Protein AF-A0AAD1S344-F1 (afdb_monomer_lite)

Sequence (364 aa):
MRHLLRTLWSQKTSIAFIQETHLKGKDAPKIRDRRFPQGFYATNSEVKRTGVAIIFAHSVPFLSSASQADPLGRFLFVKGMIAEHRYTFATIYCPNKGQHRFLAKALTQLERFRDGTLVLAGDLNIPLDPRRDSSAGTSTIPPALYKESKTGIKHDSDHAPVQVTLKSPLFNPRELQWRLNESVLTDTNFTTQITQTLTQYFADNDSPAIAPLTVWEAQKCVILGQLIILCTQWKRQHAANIVDLTHTIADLKTRHKRDQTDDTYLLLTDKRRQLRDLLSQKLLHTIWKSNRHFYEFSNKCWRTLARTLQQKQRQHHIHQVKGRDGTMKRALADILQAFRHFSRSYITSTPPHDERRHHNTYTV

Foldseek 3Di:
DVVVVVVCVVVVPFKDKDWLPLAAPVRPDCDPDLQFNDKDKADANPGSGTIIMMTGGPLFPWDWDDKDHDNHRAKIWTWTDTLNFIEIEMEGEADPPPLVVVVVVVVVVCVVVDDGHYDYDYDSVFDQQCVPRHPVGDHDHDPPPDDDWDFADDDPDPGTDIDDDDDDPSPPVDPPPPDFDVLCVVDPVLVVVLVVQLVVLCVVPVDPVDDVVVSVVVSVVSSVVVRVVVVVVVVVVLVVLLVVLVVLLVVLVVVCVVPVDPVSVVVSVVSVVVNVVSVVSVVVSVVVVVCVCVQVPPPPVVVVVVVVVVVVCVVPDDQWDQAPVRDIGRDPVVVVVRVVVVVVVVVPDDDPPDPDPDDDDDDD

Organism: Pelobates cultripes (NCBI:txid61616)

Secondary structure (DSSP, 8-state):
-HHHHHHHHHTT-SEEEE-----BGGG------TTS-EEEEEEBSS-TT-EEEEEE-TTS--EEEEEEE-TTSSEEEEEEEETTEEEEEEEEE--SS-HHHHHHHHHHHHHHH--SEEEEEEE--S-SSHHHH-SS----S-GGG----EE---SSSSSPPEE-----GGG-S--------GGGGG-HHHHHHHHHHHHHHHHHH--TTS-HHHHHHHHHHHHHHHHHHHHHHHHHHHHHHHHHHHHHHHHHHHHHHHH--HHHHHHHHHHHHHHHHHHHHHHHHHHHHHHHHHHHHSS-HHHHHHHHHHHHHHHT----EE-TTSPEE-SHHHHHHHHHHHHHHHHH-PPP------------

pLDDT: mean 77.64, std 16.09, range [34.69, 96.81]

InterPro domains:
  IPR036691 Endonuclease/exonuclease/phosphatase superfamily [G3DSA:3.60.10.10] (1-201)
  IPR036691 Endonuclease/exonuclease/phosphatase superfamily [SSF56219] (2-166)

Structure (mmCIF, N/CA/C/O backbone):
data_AF-A0AAD1S344-F1
#
_entry.id   AF-A0AAD1S344-F1
#
loop_
_atom_site.group_PDB
_atom_site.id
_atom_site.type_symbol
_atom_site.label_atom_id
_atom_site.label_alt_id
_atom_site.label_comp_id
_atom_site.label_asym_id
_atom_site.label_entity_id
_atom_site.label_seq_id
_atom_site.pdbx_PDB_ins_code
_atom_site.Cartn_x
_atom_site.Cartn_y
_atom_site.Cartn_z
_atom_site.occupancy
_atom_site.B_iso_or_equiv
_atom_site.auth_seq_id
_atom_site.auth_comp_id
_atom_site.auth_asym_id
_atom_site.auth_atom_id
_atom_site.pdbx_PDB_model_num
ATOM 1 N N . MET A 1 1 ? 14.091 12.495 -13.186 1.00 70.19 1 MET A N 1
ATOM 2 C CA . MET A 1 1 ? 13.766 11.577 -12.063 1.00 70.19 1 MET A CA 1
ATOM 3 C C . MET A 1 1 ? 12.669 12.101 -11.125 1.00 70.19 1 MET A C 1
ATOM 5 O O . MET A 1 1 ? 11.663 11.426 -10.994 1.00 70.19 1 MET A O 1
ATOM 9 N N . ARG A 1 2 ? 12.781 13.282 -10.484 1.00 73.56 2 ARG A N 1
ATOM 10 C CA . ARG A 1 2 ? 11.734 13.763 -9.540 1.00 73.56 2 ARG A CA 1
ATOM 11 C C . ARG A 1 2 ? 10.337 13.915 -10.164 1.00 73.56 2 ARG A C 1
ATOM 13 O O . ARG A 1 2 ? 9.361 13.573 -9.507 1.00 73.56 2 ARG A O 1
ATOM 20 N N . HIS A 1 3 ? 10.254 14.417 -11.399 1.00 78.44 3 HIS A N 1
ATOM 21 C CA . HIS A 1 3 ? 8.988 14.540 -12.132 1.00 78.44 3 HIS A CA 1
ATOM 22 C C . HIS A 1 3 ? 8.353 13.165 -12.379 1.00 78.44 3 HIS A C 1
ATOM 24 O O . HIS A 1 3 ? 7.254 12.912 -11.903 1.00 78.44 3 HIS A O 1
ATOM 30 N N . LEU A 1 4 ? 9.122 12.236 -12.958 1.00 81.81 4 LEU A N 1
ATOM 31 C CA . LEU A 1 4 ? 8.724 10.840 -13.163 1.00 81.81 4 LEU A CA 1
ATOM 32 C C . LEU A 1 4 ? 8.155 10.190 -11.892 1.00 81.81 4 LEU A C 1
ATOM 34 O O . LEU A 1 4 ? 7.074 9.618 -11.930 1.00 81.81 4 LEU A O 1
ATOM 38 N N . LEU A 1 5 ? 8.827 10.328 -10.743 1.00 82.88 5 LEU A N 1
ATOM 39 C CA . LEU A 1 5 ? 8.332 9.767 -9.477 1.00 82.88 5 LEU A CA 1
ATOM 40 C C . LEU A 1 5 ? 7.004 10.398 -9.017 1.00 82.88 5 LEU A C 1
ATOM 42 O O . LEU A 1 5 ? 6.203 9.728 -8.371 1.00 82.88 5 LEU A O 1
ATOM 46 N N . ARG A 1 6 ? 6.733 11.672 -9.339 1.00 83.44 6 ARG A N 1
ATOM 47 C CA . ARG A 1 6 ? 5.415 12.285 -9.084 1.00 83.44 6 ARG A CA 1
ATOM 48 C C . ARG A 1 6 ? 4.347 11.708 -10.009 1.00 83.44 6 ARG A C 1
ATOM 50 O O . ARG A 1 6 ? 3.260 11.420 -9.520 1.00 83.44 6 ARG A O 1
ATOM 57 N N . THR A 1 7 ? 4.664 11.499 -11.285 1.00 83.12 7 THR A N 1
ATOM 58 C CA . THR A 1 7 ? 3.752 10.884 -12.260 1.00 83.12 7 THR A CA 1
ATOM 59 C C . THR A 1 7 ? 3.409 9.446 -11.872 1.00 83.12 7 THR A C 1
ATOM 61 O O . THR A 1 7 ? 2.243 9.073 -11.830 1.00 83.12 7 THR A O 1
ATOM 64 N N . LEU A 1 8 ? 4.403 8.646 -11.477 1.00 85.31 8 LEU A N 1
ATOM 65 C CA . LEU A 1 8 ? 4.167 7.286 -10.978 1.00 85.31 8 LEU A CA 1
ATOM 66 C C . LEU A 1 8 ? 3.292 7.283 -9.716 1.00 85.31 8 LEU A C 1
ATOM 68 O O . LEU A 1 8 ? 2.446 6.409 -9.537 1.00 85.31 8 LEU A O 1
ATOM 72 N N . TRP A 1 9 ? 3.471 8.278 -8.843 1.00 84.12 9 TRP A N 1
ATOM 73 C CA . TRP A 1 9 ? 2.650 8.430 -7.646 1.00 84.12 9 TRP A CA 1
ATOM 74 C C . TRP A 1 9 ? 1.194 8.788 -7.969 1.00 84.12 9 TRP A C 1
ATOM 76 O O . TRP A 1 9 ? 0.284 8.181 -7.405 1.00 84.12 9 TRP A O 1
ATOM 86 N N . SER A 1 10 ? 0.953 9.738 -8.880 1.00 83.00 10 SER A N 1
ATOM 87 C CA . SER A 1 10 ? -0.410 10.123 -9.278 1.00 83.00 10 SER A CA 1
ATOM 88 C C . SER A 1 10 ? -1.146 8.982 -9.984 1.00 83.00 10 SER A C 1
ATOM 90 O O . SER A 1 10 ? -2.345 8.806 -9.775 1.00 83.00 10 SER A O 1
ATOM 92 N N . GLN A 1 11 ? -0.416 8.153 -10.734 1.00 80.44 11 GLN A N 1
ATOM 93 C CA . GLN A 1 11 ? -0.930 6.948 -11.389 1.00 80.44 11 GLN A CA 1
ATOM 94 C C . GLN A 1 11 ? -1.149 5.761 -10.433 1.00 80.44 11 GLN A C 1
ATOM 96 O O . GLN A 1 11 ? -1.642 4.722 -10.864 1.00 80.44 11 GLN A O 1
ATOM 101 N N . LYS A 1 12 ? -0.828 5.903 -9.136 1.00 84.25 12 LYS A N 1
ATOM 102 C CA . LYS A 1 12 ? -0.910 4.830 -8.126 1.00 84.25 12 LYS A CA 1
ATOM 103 C C . LYS A 1 12 ? -0.105 3.581 -8.516 1.00 84.25 12 LYS A C 1
ATOM 105 O O . LYS A 1 12 ? -0.507 2.456 -8.222 1.00 84.25 12 LYS A O 1
ATOM 110 N N . THR A 1 13 ? 1.038 3.774 -9.169 1.00 84.69 13 THR A N 1
ATOM 111 C CA . THR A 1 13 ? 1.882 2.682 -9.657 1.00 84.69 13 THR A CA 1
ATOM 112 C C . THR A 1 13 ? 2.592 1.974 -8.501 1.00 84.69 13 THR A C 1
ATOM 114 O O . THR A 1 13 ? 3.340 2.600 -7.751 1.00 84.69 13 THR A O 1
ATOM 117 N N . SER A 1 14 ? 2.397 0.656 -8.379 1.00 87.31 14 SER A N 1
ATOM 118 C CA . SER A 1 14 ? 3.059 -0.178 -7.361 1.00 87.31 14 SER A CA 1
ATOM 119 C C . SER A 1 14 ? 4.476 -0.598 -7.759 1.00 87.31 14 SER A C 1
ATOM 121 O O . SER A 1 14 ? 5.390 -0.569 -6.938 1.00 87.31 14 SER A O 1
ATOM 123 N N . ILE A 1 15 ? 4.661 -0.999 -9.018 1.00 90.75 15 ILE A N 1
ATOM 124 C CA . ILE A 1 15 ? 5.943 -1.427 -9.586 1.00 90.75 15 ILE A CA 1
ATOM 125 C C . ILE A 1 15 ? 6.063 -0.771 -10.958 1.00 90.75 15 ILE A C 1
ATOM 127 O O . ILE A 1 15 ? 5.135 -0.859 -11.759 1.00 90.75 15 ILE A O 1
ATOM 131 N N . ALA A 1 16 ? 7.177 -0.093 -11.213 1.00 91.31 16 ALA A N 1
ATOM 132 C CA . ALA A 1 16 ? 7.441 0.594 -12.468 1.00 91.31 16 ALA A CA 1
ATOM 133 C C . ALA A 1 16 ? 8.669 -0.006 -13.156 1.00 91.31 16 ALA A C 1
ATOM 135 O O . ALA A 1 16 ? 9.730 -0.121 -12.542 1.00 91.31 16 ALA A O 1
ATOM 136 N N . PHE A 1 17 ? 8.525 -0.333 -14.437 1.00 92.56 17 PHE A N 1
ATOM 137 C CA . PHE A 1 17 ? 9.617 -0.719 -15.325 1.00 92.56 17 PHE A CA 1
ATOM 138 C C . PHE A 1 17 ? 9.864 0.447 -16.274 1.00 92.56 17 PHE A C 1
ATOM 140 O O . PHE A 1 17 ? 8.930 0.924 -16.911 1.00 92.56 17 PHE A O 1
ATOM 147 N N . ILE A 1 18 ? 11.095 0.942 -16.318 1.00 90.44 18 ILE A N 1
ATOM 148 C CA . ILE A 1 18 ? 11.450 2.154 -17.055 1.00 90.44 18 ILE A CA 1
ATOM 149 C C . ILE A 1 18 ? 12.586 1.811 -18.013 1.00 90.44 18 ILE A C 1
ATOM 151 O O . ILE A 1 18 ? 13.574 1.198 -17.603 1.00 90.44 18 ILE A O 1
ATOM 155 N N . GLN A 1 19 ? 12.448 2.218 -19.269 1.00 89.81 19 GLN A N 1
ATOM 156 C CA . GLN A 1 19 ? 13.480 2.151 -20.301 1.00 89.81 19 GLN A CA 1
ATOM 157 C C . GLN A 1 19 ? 13.966 3.568 -20.629 1.00 89.81 19 GLN A C 1
ATOM 159 O O . GLN A 1 19 ? 13.405 4.545 -20.135 1.00 89.81 19 GLN A O 1
ATOM 164 N N . GLU A 1 20 ? 15.058 3.672 -21.390 1.00 86.00 20 GLU A N 1
ATOM 165 C CA . GLU A 1 20 ? 15.629 4.957 -21.820 1.00 86.00 20 GLU A CA 1
ATOM 166 C C . GLU A 1 20 ? 15.870 5.944 -20.667 1.00 86.00 20 GLU A C 1
ATOM 168 O O . GLU A 1 20 ? 15.640 7.147 -20.740 1.00 86.00 20 GLU A O 1
ATOM 173 N N . THR A 1 21 ? 16.375 5.438 -19.540 1.00 83.25 21 THR A N 1
ATOM 174 C CA . THR A 1 21 ? 16.645 6.304 -18.380 1.00 83.25 21 THR A CA 1
ATOM 175 C C . THR A 1 21 ? 17.747 7.332 -18.654 1.00 83.25 21 THR A C 1
ATOM 177 O O . THR A 1 21 ? 17.821 8.346 -17.956 1.00 83.25 21 THR A O 1
ATOM 180 N N . HIS A 1 22 ? 18.609 7.070 -19.648 1.00 80.94 22 HIS A N 1
ATOM 181 C CA . HIS A 1 22 ? 19.744 7.912 -20.036 1.00 80.94 22 HIS A CA 1
ATOM 182 C C . HIS A 1 22 ? 20.609 8.338 -18.837 1.00 80.94 22 HIS A C 1
ATOM 184 O O . HIS A 1 22 ? 21.097 9.467 -18.766 1.00 80.94 22 HIS A O 1
ATOM 190 N N . LEU A 1 23 ? 20.793 7.448 -17.862 1.00 74.19 23 LEU A N 1
ATOM 191 C CA . LEU A 1 23 ? 21.632 7.690 -16.689 1.00 74.19 23 LEU A CA 1
ATOM 192 C C . LEU A 1 23 ? 23.056 7.197 -16.969 1.00 74.19 23 LEU A C 1
ATOM 194 O O . LEU A 1 23 ? 23.232 6.096 -17.486 1.00 74.19 23 LEU A O 1
ATOM 198 N N . LYS A 1 24 ? 24.078 7.980 -16.600 1.00 66.75 24 LYS A N 1
ATOM 199 C CA . LYS A 1 24 ? 25.467 7.490 -16.568 1.00 66.75 24 LYS A CA 1
ATOM 200 C C . LYS A 1 24 ? 25.703 6.707 -15.275 1.00 66.75 24 LYS A C 1
ATOM 202 O O . LYS A 1 24 ? 25.085 7.008 -14.257 1.00 66.75 24 LYS A O 1
ATOM 207 N N . GLY A 1 25 ? 26.643 5.760 -15.282 1.00 62.91 25 GLY A N 1
ATOM 208 C CA . GLY A 1 25 ? 26.928 4.887 -14.128 1.00 62.91 25 GLY A CA 1
ATOM 209 C C . GLY A 1 25 ? 27.150 5.607 -12.789 1.00 62.91 25 GLY A C 1
ATOM 210 O O . GLY A 1 25 ? 26.665 5.148 -11.758 1.00 62.91 25 GLY A O 1
ATOM 211 N N . LYS A 1 26 ? 27.807 6.775 -12.796 1.00 60.69 26 LYS A N 1
ATOM 212 C CA . LYS A 1 26 ? 28.038 7.602 -11.592 1.00 60.69 26 LYS A CA 1
ATOM 213 C C . LYS A 1 26 ? 26.826 8.454 -11.176 1.00 60.69 26 LYS A C 1
ATOM 215 O O . LYS A 1 26 ? 26.760 8.894 -10.033 1.00 60.69 26 LYS A O 1
ATOM 220 N N . ASP A 1 27 ? 25.868 8.640 -12.082 1.00 61.44 27 ASP A N 1
ATOM 221 C CA . ASP A 1 27 ? 24.692 9.505 -11.927 1.00 61.44 27 ASP A CA 1
ATOM 222 C C . ASP A 1 27 ? 23.422 8.719 -11.562 1.00 61.44 27 ASP A C 1
ATOM 224 O O . ASP A 1 27 ? 22.343 9.310 -11.449 1.00 61.44 27 ASP A O 1
ATOM 228 N N . ALA A 1 28 ? 23.517 7.392 -11.395 1.00 61.22 28 ALA A N 1
ATOM 229 C CA . ALA A 1 28 ? 22.393 6.574 -10.958 1.00 61.22 28 ALA A CA 1
ATOM 230 C C . ALA A 1 28 ? 21.874 7.121 -9.613 1.00 61.22 28 ALA A C 1
ATOM 232 O O . ALA A 1 28 ? 22.600 7.118 -8.611 1.00 61.22 28 ALA A O 1
ATOM 233 N N . PRO A 1 29 ? 20.641 7.653 -9.564 1.00 63.78 29 PRO A N 1
ATOM 234 C CA . PRO A 1 29 ? 20.175 8.353 -8.389 1.00 63.78 29 PRO A CA 1
ATOM 235 C C . PRO A 1 29 ? 19.993 7.340 -7.264 1.00 63.78 29 PRO A C 1
ATOM 237 O O . PRO A 1 29 ? 19.191 6.415 -7.372 1.00 63.78 29 PRO A O 1
ATOM 240 N N . LYS A 1 30 ? 20.687 7.548 -6.140 1.00 63.72 30 LYS A N 1
ATOM 241 C CA . LYS A 1 30 ? 20.291 6.921 -4.875 1.00 63.72 30 LYS A CA 1
ATOM 242 C C . LYS A 1 30 ? 18.879 7.421 -4.588 1.00 63.72 30 LYS A C 1
ATOM 244 O O . LYS A 1 30 ? 18.720 8.602 -4.266 1.00 63.72 30 LYS A O 1
ATOM 249 N N . ILE A 1 31 ? 17.854 6.592 -4.794 1.00 63.03 31 ILE A N 1
ATOM 250 C CA . ILE A 1 31 ? 16.478 7.042 -4.597 1.00 63.03 31 ILE A CA 1
ATOM 251 C C . ILE A 1 31 ? 16.326 7.457 -3.133 1.00 63.03 31 ILE A C 1
ATOM 253 O O . ILE A 1 31 ? 16.469 6.650 -2.223 1.00 63.03 31 ILE A O 1
ATOM 257 N N . ARG A 1 32 ? 16.073 8.748 -2.908 1.00 62.41 32 ARG A N 1
ATOM 258 C CA . ARG A 1 32 ? 15.788 9.322 -1.582 1.00 62.41 32 ARG A CA 1
ATOM 259 C C . ARG A 1 32 ? 14.297 9.603 -1.384 1.00 62.41 32 ARG A C 1
ATOM 261 O O . ARG A 1 32 ? 13.914 10.258 -0.420 1.00 62.41 32 ARG A O 1
ATOM 268 N N . ASP A 1 33 ? 13.454 9.168 -2.318 1.00 75.06 33 ASP A N 1
ATOM 269 C CA . ASP A 1 33 ? 12.017 9.411 -2.269 1.00 75.06 33 ASP A CA 1
ATOM 270 C C . ASP A 1 33 ? 11.330 8.367 -1.383 1.00 75.06 33 ASP A C 1
ATOM 272 O O . ASP A 1 33 ? 11.357 7.174 -1.678 1.00 75.06 33 ASP A O 1
ATOM 276 N N . ARG A 1 34 ? 10.678 8.820 -0.305 1.00 77.25 34 ARG A N 1
ATOM 277 C CA . ARG A 1 34 ? 9.977 7.938 0.644 1.00 77.25 34 ARG A CA 1
ATOM 278 C C . ARG A 1 34 ? 8.860 7.127 -0.020 1.00 77.25 34 ARG A C 1
ATOM 280 O O . ARG A 1 34 ? 8.511 6.070 0.490 1.00 77.25 34 ARG A O 1
ATOM 287 N N . ARG A 1 35 ? 8.302 7.603 -1.140 1.00 82.00 35 ARG A N 1
ATOM 288 C CA . ARG A 1 35 ? 7.217 6.921 -1.864 1.00 82.00 35 ARG A CA 1
ATOM 289 C C . ARG A 1 35 ? 7.711 5.710 -2.646 1.00 82.00 35 ARG A C 1
ATOM 291 O O . ARG A 1 35 ? 6.941 4.767 -2.815 1.00 82.00 35 ARG A O 1
ATOM 298 N N . PHE A 1 36 ? 8.970 5.738 -3.081 1.00 84.75 36 PHE A N 1
ATOM 299 C CA . PHE A 1 36 ? 9.618 4.715 -3.902 1.00 84.75 36 PHE A CA 1
ATOM 300 C C . PHE A 1 36 ? 10.989 4.367 -3.310 1.00 84.75 36 PHE A C 1
ATOM 302 O O . PHE A 1 36 ? 12.017 4.767 -3.848 1.00 84.75 36 PHE A O 1
ATOM 309 N N . PRO A 1 37 ? 11.037 3.674 -2.164 1.00 81.38 37 PRO A N 1
ATOM 310 C CA . PRO A 1 37 ? 12.271 3.499 -1.404 1.00 81.38 37 PRO A CA 1
ATOM 311 C C . PRO A 1 37 ? 13.271 2.542 -2.065 1.00 81.38 37 PRO A C 1
ATOM 313 O O . PRO A 1 37 ? 14.437 2.530 -1.679 1.00 81.38 37 PRO A O 1
ATOM 316 N N . GLN A 1 38 ? 12.831 1.729 -3.029 1.00 86.25 38 GLN A N 1
ATOM 317 C CA . GLN A 1 38 ? 13.659 0.710 -3.667 1.00 86.25 38 GLN A CA 1
ATOM 318 C C . GLN A 1 38 ? 13.648 0.884 -5.182 1.00 86.25 38 GLN A C 1
ATOM 320 O O . GLN A 1 38 ? 12.588 0.898 -5.808 1.00 86.25 38 GLN A O 1
ATOM 325 N N . GLY A 1 39 ? 14.836 0.971 -5.775 1.00 88.88 39 GLY A N 1
ATOM 326 C CA . GLY A 1 39 ? 14.990 0.938 -7.219 1.00 88.88 39 GLY A CA 1
ATOM 327 C C . GLY A 1 39 ? 16.319 0.345 -7.640 1.00 88.88 39 GLY A C 1
ATOM 328 O O . GLY A 1 39 ? 17.347 0.551 -6.998 1.00 88.88 39 GLY A O 1
ATOM 329 N N . PHE A 1 40 ? 16.255 -0.402 -8.730 1.00 90.88 40 PHE A N 1
ATOM 330 C CA . PHE A 1 40 ? 17.358 -1.123 -9.337 1.00 90.88 40 PHE A CA 1
ATOM 331 C C . PHE A 1 40 ? 17.599 -0.542 -10.722 1.00 90.88 40 PHE A C 1
ATOM 333 O O . PHE A 1 40 ? 16.647 -0.167 -11.409 1.00 90.88 40 PHE A O 1
ATOM 340 N N . TYR A 1 41 ? 18.863 -0.468 -11.125 1.00 90.31 41 TYR A N 1
ATOM 341 C CA . TYR A 1 41 ? 19.279 0.218 -12.341 1.00 90.31 41 TYR A CA 1
ATOM 342 C C . TYR A 1 41 ? 20.301 -0.624 -13.095 1.00 90.31 41 TYR A C 1
ATOM 344 O O . TYR A 1 41 ? 21.237 -1.142 -12.491 1.00 90.31 41 TYR A O 1
ATOM 352 N N . ALA A 1 42 ? 20.150 -0.696 -14.413 1.00 90.31 42 ALA A N 1
ATOM 353 C CA . ALA A 1 42 ? 21.229 -1.056 -15.320 1.00 90.31 42 ALA A CA 1
ATOM 354 C C . ALA A 1 42 ? 21.522 0.170 -16.182 1.00 90.31 42 ALA A C 1
ATOM 356 O O . ALA A 1 42 ? 20.638 0.680 -16.871 1.00 90.31 42 ALA A O 1
ATOM 357 N N . THR A 1 43 ? 22.748 0.674 -16.105 1.00 87.38 43 THR A N 1
ATOM 358 C CA . THR A 1 43 ? 23.190 1.878 -16.811 1.00 87.38 43 THR A CA 1
ATOM 359 C C . THR A 1 43 ? 24.396 1.548 -17.668 1.00 87.38 43 THR A C 1
ATOM 361 O O . THR A 1 43 ? 25.189 0.676 -17.323 1.00 87.38 43 THR A O 1
ATOM 364 N N . ASN A 1 44 ? 24.535 2.255 -18.784 1.00 82.75 44 ASN A N 1
ATOM 365 C CA . ASN A 1 44 ? 25.735 2.171 -19.597 1.00 82.75 44 ASN A CA 1
ATOM 366 C C . ASN A 1 44 ? 26.779 3.152 -19.045 1.00 82.75 44 ASN A C 1
ATOM 368 O O . ASN A 1 44 ? 26.523 4.353 -18.905 1.00 82.75 44 ASN A O 1
ATOM 372 N N . SER A 1 45 ? 27.950 2.631 -18.681 1.00 71.56 45 SER A N 1
ATOM 373 C CA . SER A 1 45 ? 29.048 3.422 -18.117 1.00 71.56 45 SER A CA 1
ATOM 374 C C . SER A 1 45 ? 29.707 4.355 -19.134 1.00 71.56 45 SER A C 1
ATOM 376 O O . SER A 1 45 ? 30.256 5.381 -18.739 1.00 71.56 45 SER A O 1
ATOM 378 N N . GLU A 1 46 ? 29.632 4.025 -20.422 1.00 70.94 46 GLU A N 1
ATOM 379 C CA . GLU A 1 46 ? 30.343 4.708 -21.506 1.00 70.94 46 GLU A CA 1
ATOM 380 C C . GLU A 1 46 ? 29.455 5.728 -22.229 1.00 70.94 46 GLU A C 1
ATOM 382 O O . GLU A 1 46 ? 29.894 6.835 -22.541 1.00 70.94 46 GLU A O 1
ATOM 387 N N . VAL A 1 47 ? 28.181 5.393 -22.467 1.00 73.69 47 VAL A N 1
ATOM 388 C CA . VAL A 1 47 ? 27.291 6.186 -23.331 1.00 73.69 47 VAL A CA 1
ATOM 389 C C . VAL A 1 47 ? 25.956 6.491 -22.654 1.00 73.69 47 VAL A C 1
ATOM 391 O O . VAL A 1 47 ? 25.237 5.601 -22.213 1.00 73.69 47 VAL A O 1
ATOM 394 N N . LYS A 1 48 ? 25.538 7.763 -22.678 1.00 75.44 48 LYS A N 1
ATOM 395 C CA . LYS A 1 48 ? 24.250 8.238 -22.131 1.00 75.44 48 LYS A CA 1
ATOM 396 C C . LYS A 1 48 ? 23.057 7.976 -23.075 1.00 75.44 48 LYS A C 1
ATOM 398 O O . LYS A 1 48 ? 22.238 8.858 -23.314 1.00 75.44 48 LYS A O 1
ATOM 403 N N . ARG A 1 49 ? 22.973 6.789 -23.679 1.00 75.44 49 ARG A N 1
ATOM 404 C CA . ARG A 1 49 ? 21.929 6.445 -24.675 1.00 75.44 49 ARG A CA 1
ATOM 405 C C . ARG A 1 49 ? 21.016 5.303 -24.256 1.00 75.44 49 ARG A C 1
ATOM 407 O O . ARG A 1 49 ? 19.972 5.123 -24.858 1.00 75.44 49 ARG A O 1
ATOM 414 N N . THR A 1 50 ? 21.405 4.537 -23.250 1.00 81.62 50 THR A N 1
ATOM 415 C CA . THR A 1 50 ? 20.673 3.351 -22.810 1.00 81.62 50 THR A CA 1
ATOM 416 C C . THR A 1 50 ? 20.571 3.347 -21.295 1.00 81.62 50 THR A C 1
ATOM 418 O O . THR A 1 50 ? 21.285 4.075 -20.599 1.00 81.62 50 THR A O 1
ATOM 421 N N . GLY A 1 51 ? 19.663 2.533 -20.776 1.00 89.19 51 GLY A N 1
ATOM 422 C CA . GLY A 1 51 ? 19.539 2.308 -19.349 1.00 89.19 51 GLY A CA 1
ATOM 423 C C . GLY A 1 51 ? 18.120 1.941 -18.974 1.00 89.19 51 GLY A C 1
ATOM 424 O O . GLY A 1 51 ? 17.171 2.597 -19.403 1.00 89.19 51 GLY A O 1
ATOM 425 N N . VAL A 1 52 ? 17.991 0.945 -18.113 1.00 91.75 52 VAL A N 1
ATOM 426 C CA . VAL A 1 52 ? 16.707 0.440 -17.636 1.00 91.75 52 VAL A CA 1
ATOM 427 C C . VAL A 1 52 ? 16.650 0.480 -16.115 1.00 91.75 52 VAL A C 1
ATOM 429 O O . VAL A 1 52 ? 17.675 0.381 -15.435 1.00 91.75 52 VAL A O 1
ATOM 432 N N . ALA A 1 53 ? 15.448 0.629 -15.568 1.00 91.94 53 ALA A N 1
ATOM 433 C CA . ALA A 1 53 ? 15.222 0.632 -14.133 1.00 91.94 53 ALA A CA 1
ATOM 434 C C . ALA A 1 53 ? 13.963 -0.141 -13.746 1.00 91.94 53 ALA A C 1
ATOM 436 O O . ALA A 1 53 ? 12.980 -0.166 -14.486 1.00 91.94 53 ALA A O 1
ATOM 437 N N . ILE A 1 54 ? 13.992 -0.726 -12.551 1.00 93.81 54 ILE A N 1
ATOM 438 C CA . ILE A 1 54 ? 12.820 -1.294 -11.882 1.00 93.81 54 ILE A CA 1
ATOM 439 C C . ILE A 1 54 ? 12.672 -0.576 -10.546 1.00 93.81 54 ILE A C 1
ATOM 441 O O . ILE A 1 54 ? 13.598 -0.592 -9.736 1.00 93.81 54 ILE A O 1
ATOM 445 N N . ILE A 1 55 ? 11.529 0.069 -10.322 1.00 91.81 55 ILE A N 1
ATOM 446 C CA . ILE A 1 55 ? 11.253 0.867 -9.123 1.00 91.81 55 ILE A CA 1
ATOM 447 C C . ILE A 1 55 ? 10.030 0.299 -8.403 1.00 91.81 55 ILE A C 1
ATOM 449 O O . ILE A 1 55 ? 8.990 0.070 -9.018 1.00 91.81 55 ILE A O 1
ATOM 453 N N . PHE A 1 56 ? 10.143 0.122 -7.089 1.00 89.75 56 PHE A N 1
ATOM 454 C CA . PHE A 1 56 ? 9.081 -0.385 -6.225 1.00 89.75 56 PHE A CA 1
ATOM 455 C C . PHE A 1 56 ? 8.550 0.727 -5.320 1.00 89.75 56 PHE A C 1
ATOM 457 O O . PHE A 1 56 ? 9.316 1.456 -4.678 1.00 89.75 56 PHE A O 1
ATOM 464 N N . ALA A 1 57 ? 7.227 0.855 -5.251 1.00 88.44 57 ALA A N 1
ATOM 465 C CA . ALA A 1 57 ? 6.563 1.734 -4.300 1.00 88.44 57 ALA A CA 1
ATOM 466 C C . ALA A 1 57 ? 6.715 1.207 -2.866 1.00 88.44 57 ALA A C 1
ATOM 468 O O . ALA A 1 57 ? 6.827 0.006 -2.637 1.00 88.44 57 ALA A O 1
ATOM 469 N N . HIS A 1 58 ? 6.647 2.101 -1.878 1.00 83.31 58 HIS A N 1
ATOM 470 C CA . HIS A 1 58 ? 6.688 1.745 -0.451 1.00 83.31 58 HIS A CA 1
ATOM 471 C C . HIS A 1 58 ? 5.566 0.778 -0.031 1.00 83.31 58 HIS A C 1
ATOM 473 O O . HIS A 1 58 ? 5.702 0.075 0.966 1.00 83.31 58 HIS A O 1
ATOM 479 N N . SER A 1 59 ? 4.467 0.739 -0.790 1.00 80.88 59 SER A N 1
ATOM 480 C CA . SER A 1 59 ? 3.352 -0.189 -0.598 1.00 80.88 59 SER A CA 1
ATOM 481 C C . SER A 1 59 ? 3.694 -1.634 -0.967 1.00 80.88 59 SER A C 1
ATOM 483 O O . SER A 1 59 ? 2.948 -2.537 -0.598 1.00 80.88 59 SER A O 1
ATOM 485 N N . VAL A 1 60 ? 4.800 -1.866 -1.681 1.00 82.69 60 VAL A N 1
ATOM 486 C CA . VAL A 1 60 ? 5.276 -3.193 -2.073 1.00 82.69 60 VAL A CA 1
ATOM 487 C C . VAL A 1 60 ? 6.449 -3.585 -1.167 1.00 82.69 60 VAL A C 1
ATOM 489 O O . VAL A 1 60 ? 7.557 -3.074 -1.349 1.00 82.69 60 VAL A O 1
ATOM 492 N N . PRO A 1 61 ? 6.255 -4.499 -0.196 1.00 82.12 61 PRO A N 1
ATOM 493 C CA . PRO A 1 61 ? 7.312 -4.944 0.710 1.00 82.12 61 PRO A CA 1
ATOM 494 C C . PRO A 1 61 ? 8.229 -5.966 0.019 1.00 82.12 61 PRO A C 1
ATOM 496 O O . PRO A 1 61 ? 8.305 -7.126 0.416 1.00 82.12 61 PRO A O 1
ATOM 499 N N . PHE A 1 62 ? 8.898 -5.542 -1.053 1.00 86.12 62 PHE A N 1
ATOM 500 C CA . PHE A 1 62 ? 9.822 -6.383 -1.805 1.00 86.12 62 PHE A CA 1
ATOM 501 C C . PHE A 1 62 ? 11.127 -6.585 -1.032 1.00 86.12 62 PHE A C 1
ATOM 503 O O . PHE A 1 62 ? 11.746 -5.621 -0.580 1.00 86.12 62 PHE A O 1
ATOM 510 N N . LEU A 1 63 ? 11.539 -7.844 -0.892 1.00 87.12 63 LEU A N 1
ATOM 511 C CA . LEU A 1 63 ? 12.820 -8.251 -0.326 1.00 87.12 63 LEU A CA 1
ATOM 512 C C . LEU A 1 63 ? 13.697 -8.794 -1.452 1.00 87.12 63 LEU A C 1
ATOM 514 O O . LEU A 1 63 ? 13.562 -9.954 -1.841 1.00 87.12 63 LEU A O 1
ATOM 518 N N . SER A 1 64 ? 14.580 -7.956 -1.995 1.00 90.38 64 SER A N 1
ATOM 519 C CA . SER A 1 64 ? 15.496 -8.364 -3.062 1.00 90.38 64 SER A CA 1
ATOM 520 C C . SER A 1 64 ? 16.501 -9.401 -2.571 1.00 90.38 64 SER A C 1
ATOM 522 O O . SER A 1 64 ? 17.155 -9.183 -1.551 1.00 90.38 64 SER A O 1
ATOM 524 N N . SER A 1 65 ? 16.669 -10.486 -3.323 1.00 90.50 65 SER A N 1
ATOM 525 C CA . SER A 1 65 ? 17.683 -11.510 -3.061 1.00 90.50 65 SER A CA 1
ATOM 526 C C . SER A 1 65 ? 18.868 -11.407 -4.017 1.00 90.50 65 SER A C 1
ATOM 528 O O . SER A 1 65 ? 20.009 -11.538 -3.584 1.00 90.50 65 SER A O 1
ATOM 530 N N . ALA A 1 66 ? 18.622 -11.141 -5.301 1.00 94.62 66 ALA A N 1
ATOM 531 C CA . ALA A 1 66 ? 19.676 -10.978 -6.296 1.00 94.62 66 ALA A CA 1
ATOM 532 C C . ALA A 1 66 ? 19.231 -10.066 -7.444 1.00 94.62 66 ALA A C 1
ATOM 534 O O . ALA A 1 66 ? 18.041 -9.956 -7.747 1.00 94.62 66 ALA A O 1
ATOM 535 N N . SER A 1 67 ? 20.202 -9.462 -8.126 1.00 95.50 67 SER A N 1
ATOM 536 C CA . SER A 1 67 ? 19.982 -8.697 -9.353 1.00 95.50 67 SER A CA 1
ATOM 537 C C . SER A 1 67 ? 21.058 -9.001 -10.389 1.00 95.50 67 SER A C 1
ATOM 539 O O . SER A 1 67 ? 22.223 -9.163 -10.034 1.00 95.50 67 SER A O 1
ATOM 541 N N . GLN A 1 68 ? 20.675 -9.009 -11.662 1.00 95.44 68 GLN A N 1
ATOM 542 C CA . GLN A 1 68 ? 21.571 -9.127 -12.805 1.00 95.44 68 GLN A CA 1
ATOM 543 C C . GLN A 1 68 ? 21.308 -7.964 -13.760 1.00 95.44 68 GLN A C 1
ATOM 545 O O . GLN A 1 68 ? 20.201 -7.808 -14.271 1.00 95.44 68 GLN A O 1
ATOM 550 N N . ALA A 1 69 ? 22.325 -7.138 -13.979 1.00 93.06 69 ALA A N 1
ATOM 551 C CA . ALA A 1 69 ? 22.256 -5.963 -14.836 1.00 93.06 69 ALA A CA 1
ATOM 552 C C . ALA A 1 69 ? 23.127 -6.165 -16.077 1.00 93.06 69 ALA A C 1
ATOM 554 O O . ALA A 1 69 ? 24.237 -6.687 -15.985 1.00 93.06 69 ALA A O 1
ATOM 555 N N . ASP A 1 70 ? 22.629 -5.719 -17.224 1.00 92.00 70 ASP A N 1
ATOM 556 C CA . ASP A 1 70 ? 23.418 -5.634 -18.445 1.00 92.00 70 ASP A CA 1
ATOM 557 C C . ASP A 1 70 ? 24.405 -4.455 -18.380 1.00 92.00 70 ASP A C 1
ATOM 559 O O . ASP A 1 70 ? 23.966 -3.329 -18.116 1.00 92.00 70 ASP A O 1
ATOM 563 N N . PRO A 1 71 ? 25.701 -4.651 -18.685 1.00 87.69 71 PRO A N 1
ATOM 564 C CA . PRO A 1 71 ? 26.679 -3.561 -18.737 1.00 87.69 71 PRO A CA 1
ATOM 565 C C . PRO A 1 71 ? 26.326 -2.457 -19.742 1.00 87.69 71 PRO A C 1
ATOM 567 O O . PRO A 1 71 ? 26.692 -1.300 -19.552 1.00 87.69 71 PRO A O 1
ATOM 570 N N . LEU A 1 72 ? 25.587 -2.790 -20.806 1.00 88.19 72 LEU A N 1
ATOM 571 C CA . LEU A 1 72 ? 25.129 -1.817 -21.798 1.00 88.19 72 LEU A CA 1
ATOM 572 C C . LEU A 1 72 ? 23.777 -1.187 -21.427 1.00 88.19 72 LEU A C 1
ATOM 574 O O . LEU A 1 72 ? 23.228 -0.417 -22.220 1.00 88.19 72 LEU A O 1
ATOM 578 N N . GLY A 1 73 ? 23.224 -1.478 -20.245 1.00 89.56 73 GLY A N 1
ATOM 579 C CA . GLY A 1 73 ? 21.959 -0.921 -19.769 1.00 89.56 73 GLY A CA 1
ATOM 580 C C . GLY A 1 73 ? 20.733 -1.361 -20.574 1.00 89.56 73 GLY A C 1
ATOM 581 O O . GLY A 1 73 ? 19.761 -0.609 -20.643 1.00 89.56 73 GLY A O 1
ATOM 582 N N . ARG A 1 74 ? 20.774 -2.528 -21.233 1.00 90.62 74 ARG A N 1
ATOM 583 C CA . ARG A 1 74 ? 19.674 -3.042 -22.068 1.00 90.62 74 ARG A CA 1
ATOM 584 C C . ARG A 1 74 ? 18.725 -3.979 -21.340 1.00 90.62 74 ARG A C 1
ATOM 586 O O . ARG A 1 74 ? 17.579 -4.099 -21.750 1.00 90.62 74 ARG A O 1
ATOM 593 N N . PHE A 1 75 ? 19.162 -4.654 -20.288 1.00 94.38 75 PHE A N 1
ATOM 594 C CA . PHE A 1 75 ? 18.267 -5.449 -19.458 1.00 94.38 75 PHE A CA 1
ATOM 595 C C . PHE A 1 75 ? 18.650 -5.362 -17.987 1.00 94.38 75 PHE A C 1
ATOM 597 O O . PHE A 1 75 ? 19.791 -5.072 -17.624 1.00 94.38 75 PHE A O 1
ATOM 604 N N . LEU A 1 76 ? 17.664 -5.620 -17.138 1.00 95.31 76 LEU A N 1
ATOM 605 C CA . LEU A 1 76 ? 17.828 -5.721 -15.699 1.00 95.31 76 LEU A CA 1
ATOM 606 C C . LEU A 1 76 ? 16.855 -6.764 -15.169 1.00 95.31 76 LEU A C 1
ATOM 608 O O . LEU A 1 76 ? 15.649 -6.672 -15.397 1.00 95.31 76 LEU A O 1
ATOM 612 N N . PHE A 1 77 ? 17.392 -7.729 -14.435 1.00 96.81 77 PHE A N 1
ATOM 613 C CA . PHE A 1 77 ? 16.639 -8.766 -13.749 1.00 96.81 77 PHE A CA 1
ATOM 614 C C . PHE A 1 77 ? 16.822 -8.598 -12.249 1.00 96.81 77 PHE A C 1
ATOM 616 O O . PHE A 1 77 ? 17.933 -8.382 -11.767 1.00 96.81 77 PHE A O 1
ATOM 623 N N . VAL A 1 78 ? 15.735 -8.698 -11.499 1.00 96.00 78 VAL A N 1
ATOM 624 C CA . VAL A 1 78 ? 15.739 -8.596 -10.042 1.00 96.00 78 VAL A CA 1
ATOM 625 C C . VAL A 1 78 ? 14.840 -9.692 -9.507 1.00 96.00 78 VAL A C 1
ATOM 627 O O . VAL A 1 78 ? 13.665 -9.750 -9.861 1.00 96.00 78 VAL A O 1
ATOM 630 N N . LYS A 1 79 ? 15.373 -10.564 -8.653 1.00 94.56 79 LYS A N 1
ATOM 631 C CA . LYS A 1 79 ? 14.579 -11.580 -7.961 1.00 94.56 79 LYS A CA 1
ATOM 632 C C . LYS A 1 79 ? 14.557 -11.338 -6.465 1.00 94.56 79 LYS A C 1
ATOM 634 O O . LYS A 1 79 ? 15.451 -10.701 -5.904 1.00 94.56 79 LYS A O 1
ATOM 639 N N . GLY A 1 80 ? 13.497 -11.806 -5.830 1.00 90.38 80 GLY A N 1
ATOM 640 C CA . GLY A 1 80 ? 13.252 -11.573 -4.418 1.00 90.38 80 GLY A CA 1
ATOM 641 C C . GLY A 1 80 ? 11.914 -12.131 -3.976 1.00 90.38 80 GLY A C 1
ATOM 642 O O . GLY A 1 80 ? 11.302 -12.938 -4.675 1.00 90.38 80 GLY A O 1
ATOM 643 N N . MET A 1 81 ? 11.463 -11.694 -2.806 1.00 84.50 81 MET A N 1
ATOM 644 C CA . MET A 1 81 ? 10.220 -12.164 -2.205 1.00 84.50 81 MET A CA 1
ATOM 645 C C . MET A 1 81 ? 9.256 -11.020 -1.922 1.00 84.50 81 MET A C 1
ATOM 647 O O . MET A 1 81 ? 9.670 -9.919 -1.557 1.00 84.50 81 MET A O 1
ATOM 651 N N . ILE A 1 82 ? 7.963 -11.308 -2.054 1.00 81.94 82 ILE A N 1
ATOM 652 C CA . ILE A 1 82 ? 6.864 -10.453 -1.600 1.00 81.94 82 ILE A CA 1
ATOM 653 C C . ILE A 1 82 ? 5.873 -11.355 -0.878 1.00 81.94 82 ILE A C 1
ATOM 655 O O . ILE A 1 82 ? 5.386 -12.303 -1.488 1.00 81.94 82 ILE A O 1
ATOM 659 N N . ALA A 1 83 ? 5.600 -11.074 0.402 1.00 71.81 83 ALA A N 1
ATOM 660 C CA . ALA A 1 83 ? 4.706 -11.885 1.238 1.00 71.81 83 ALA A CA 1
ATOM 661 C C . ALA A 1 83 ? 4.972 -13.400 1.069 1.00 71.81 83 ALA A C 1
ATOM 663 O O . ALA A 1 83 ? 4.089 -14.157 0.677 1.00 71.81 83 ALA A O 1
ATOM 664 N N . GLU A 1 84 ? 6.237 -13.800 1.259 1.00 75.00 84 GLU A N 1
ATOM 665 C CA . GLU A 1 84 ? 6.749 -15.186 1.169 1.00 75.00 84 GLU A CA 1
ATOM 666 C C . GLU A 1 84 ? 6.748 -15.840 -0.222 1.00 75.00 84 GLU A C 1
ATOM 668 O O . GLU A 1 84 ? 7.299 -16.924 -0.401 1.00 75.00 84 GLU A O 1
ATOM 673 N N . HIS A 1 85 ? 6.235 -15.161 -1.244 1.00 77.44 85 HIS A N 1
ATOM 674 C CA . HIS A 1 85 ? 6.242 -15.673 -2.608 1.00 77.44 85 HIS A CA 1
ATOM 675 C C . HIS A 1 85 ? 7.441 -15.144 -3.377 1.00 77.44 85 HIS A C 1
ATOM 677 O O . HIS A 1 85 ? 7.759 -13.953 -3.321 1.00 77.44 85 HIS A O 1
ATOM 683 N N . ARG A 1 86 ? 8.106 -16.038 -4.113 1.00 83.25 86 ARG A N 1
ATOM 684 C CA . ARG A 1 86 ? 9.259 -15.698 -4.949 1.00 83.25 86 ARG A CA 1
ATOM 685 C C . ARG A 1 86 ? 8.799 -15.061 -6.256 1.00 83.25 86 ARG A C 1
ATOM 687 O O . ARG A 1 86 ? 7.929 -15.598 -6.946 1.00 83.25 86 ARG A O 1
ATOM 694 N N . TYR A 1 87 ? 9.413 -13.937 -6.595 1.00 88.75 87 TYR A N 1
ATOM 695 C CA . TYR A 1 87 ? 9.186 -13.211 -7.836 1.00 88.75 87 TYR A CA 1
ATOM 696 C C . TYR A 1 87 ? 10.508 -12.903 -8.523 1.00 88.75 87 TYR A C 1
ATOM 698 O O . TYR A 1 87 ? 11.502 -12.573 -7.872 1.00 88.75 87 TYR A O 1
ATOM 706 N N . THR A 1 88 ? 10.471 -12.923 -9.849 1.00 92.19 88 THR A N 1
ATOM 707 C CA . THR A 1 88 ? 11.498 -12.365 -10.721 1.00 92.19 88 THR A CA 1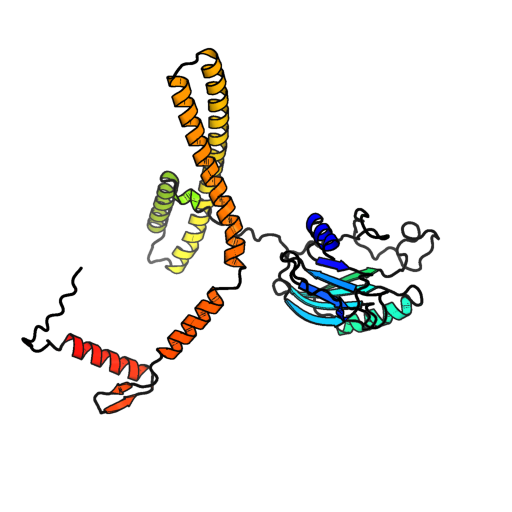
ATOM 708 C C . THR A 1 88 ? 10.872 -11.256 -11.553 1.00 92.19 88 THR A C 1
ATOM 710 O O . THR A 1 88 ? 9.927 -11.491 -12.298 1.00 92.19 88 THR A O 1
ATOM 713 N N . PHE A 1 89 ? 11.407 -10.048 -11.439 1.00 94.50 89 PHE A N 1
ATOM 714 C CA . PHE A 1 89 ? 11.038 -8.889 -12.238 1.00 94.50 89 PHE A CA 1
ATOM 715 C C . PHE A 1 89 ? 12.131 -8.640 -13.272 1.00 94.50 89 PHE A C 1
ATOM 717 O O . PHE A 1 89 ? 13.304 -8.513 -12.921 1.00 94.50 89 PHE A O 1
ATOM 724 N N . ALA A 1 90 ? 11.754 -8.573 -14.542 1.00 93.62 90 ALA A N 1
ATOM 725 C CA . ALA A 1 90 ? 12.675 -8.374 -15.648 1.00 93.62 90 ALA A CA 1
ATOM 726 C C . ALA A 1 90 ? 12.230 -7.191 -16.509 1.00 93.62 90 ALA A C 1
ATOM 728 O O . ALA A 1 90 ? 11.062 -7.099 -16.881 1.00 93.62 90 ALA A O 1
ATOM 729 N N . THR A 1 91 ? 13.171 -6.301 -16.828 1.00 94.56 91 THR A N 1
ATOM 730 C CA . THR A 1 91 ? 13.009 -5.274 -17.862 1.00 94.56 91 THR A CA 1
ATOM 731 C C . THR A 1 91 ? 13.986 -5.510 -19.002 1.00 94.56 91 THR A C 1
ATOM 733 O O . THR A 1 91 ? 15.166 -5.762 -18.748 1.00 94.56 91 THR A O 1
ATOM 736 N N . ILE A 1 92 ? 13.504 -5.444 -20.245 1.00 93.06 92 ILE A N 1
ATOM 737 C CA . ILE A 1 92 ? 14.317 -5.571 -21.462 1.00 93.06 92 ILE A CA 1
ATOM 738 C C . ILE A 1 92 ? 14.060 -4.363 -22.373 1.00 93.06 92 ILE A C 1
ATOM 740 O O . ILE A 1 92 ? 12.922 -3.961 -22.579 1.00 93.06 92 ILE A O 1
ATOM 744 N N . TYR A 1 93 ? 15.132 -3.795 -22.915 1.00 91.31 93 TYR A N 1
ATOM 745 C CA . TYR A 1 93 ? 15.139 -2.726 -23.907 1.00 91.31 93 TYR A CA 1
ATOM 74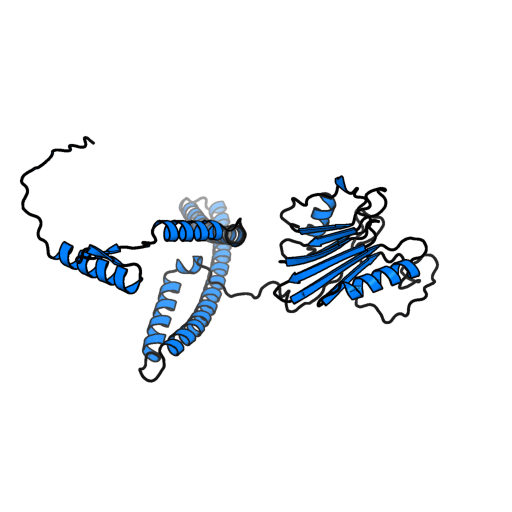6 C C . TYR A 1 93 ? 15.951 -3.178 -25.125 1.00 91.31 93 TYR A C 1
ATOM 748 O O . TYR A 1 93 ? 17.190 -3.179 -25.112 1.00 91.31 93 TYR A O 1
ATOM 756 N N . CYS A 1 94 ? 15.263 -3.626 -26.172 1.00 88.81 94 CYS A N 1
ATOM 757 C CA . CYS A 1 94 ? 15.915 -4.188 -27.348 1.00 88.81 94 CYS A CA 1
ATOM 758 C C . CYS A 1 94 ? 16.567 -3.104 -28.229 1.00 88.81 94 CYS A C 1
ATOM 760 O O . CYS A 1 94 ? 16.082 -1.981 -28.333 1.00 88.81 94 CYS A O 1
ATOM 762 N N . PRO A 1 95 ? 17.697 -3.412 -28.885 1.00 87.00 95 PRO A N 1
ATOM 763 C CA . PRO A 1 95 ? 18.318 -2.508 -29.849 1.00 87.00 95 PRO A CA 1
ATOM 764 C C . PRO A 1 95 ? 17.535 -2.425 -31.159 1.00 87.00 95 PRO A C 1
ATOM 766 O O . PRO A 1 95 ? 16.985 -3.418 -31.612 1.00 87.00 95 PRO A O 1
ATOM 769 N N . ASN A 1 96 ? 17.610 -1.274 -31.834 1.00 83.88 96 ASN A N 1
ATOM 770 C CA . ASN A 1 96 ? 16.968 -1.038 -33.138 1.00 83.88 96 ASN A CA 1
ATOM 771 C C . ASN A 1 96 ? 17.440 -1.995 -34.249 1.00 83.88 96 ASN A C 1
ATOM 773 O O . ASN A 1 96 ? 16.771 -2.134 -35.268 1.00 83.88 96 ASN A O 1
ATOM 777 N N . LYS A 1 97 ? 18.617 -2.616 -34.088 1.00 80.94 97 LYS A N 1
ATOM 778 C CA . LYS A 1 97 ? 19.170 -3.612 -35.013 1.00 80.94 97 LYS A CA 1
ATOM 779 C C . LYS A 1 97 ? 19.467 -4.904 -34.261 1.00 80.94 97 LYS A C 1
ATOM 781 O O . LYS A 1 97 ? 20.109 -4.875 -33.212 1.00 80.94 97 LYS A O 1
ATOM 786 N N . GLY A 1 98 ? 19.067 -6.036 -34.836 1.00 82.75 98 GLY A N 1
ATOM 787 C CA . GLY A 1 98 ? 19.359 -7.360 -34.283 1.00 82.75 98 GLY A CA 1
ATOM 788 C C . GLY A 1 98 ? 18.502 -7.738 -33.070 1.00 82.75 98 GLY A C 1
ATOM 789 O O . GLY A 1 98 ? 18.971 -8.513 -32.232 1.00 82.75 98 GLY A O 1
ATOM 790 N N . GLN A 1 99 ? 17.268 -7.218 -32.985 1.00 82.69 99 GLN A N 1
ATOM 791 C CA . GLN A 1 99 ? 16.311 -7.445 -31.892 1.00 82.69 99 GLN A CA 1
ATOM 792 C C . GLN A 1 99 ? 16.211 -8.929 -31.525 1.00 82.69 99 GLN A C 1
ATOM 794 O O . GLN A 1 99 ? 16.431 -9.289 -30.374 1.00 82.69 99 GLN A O 1
ATOM 799 N N . HIS A 1 100 ? 15.953 -9.801 -32.506 1.00 80.75 100 HIS A N 1
ATOM 800 C CA . HIS A 1 100 ? 15.723 -11.231 -32.275 1.00 80.75 100 HIS A CA 1
ATOM 801 C C . HIS A 1 100 ? 16.917 -11.928 -31.613 1.00 80.75 100 HIS A C 1
ATOM 803 O O . HIS A 1 100 ? 16.754 -12.655 -30.635 1.00 80.75 100 HIS A O 1
ATOM 809 N N . ARG A 1 101 ? 18.138 -11.670 -32.105 1.00 86.19 101 ARG A N 1
ATOM 810 C CA . ARG A 1 101 ? 19.363 -12.274 -31.557 1.00 86.19 101 ARG A CA 1
ATOM 811 C C . ARG A 1 101 ? 19.650 -11.765 -30.148 1.00 86.19 101 ARG A C 1
ATOM 813 O O . ARG A 1 101 ? 20.088 -12.538 -29.298 1.00 86.19 101 ARG A O 1
ATOM 820 N N . PHE A 1 102 ? 19.436 -10.473 -29.905 1.00 88.94 102 PHE A N 1
ATOM 821 C CA . PHE A 1 102 ? 19.597 -9.890 -28.576 1.00 88.94 102 PHE A CA 1
ATOM 822 C C . PHE A 1 102 ? 18.561 -10.454 -27.597 1.00 88.94 102 PHE A C 1
ATOM 824 O O . PHE A 1 102 ? 18.931 -10.916 -26.520 1.00 88.94 102 PHE A O 1
ATOM 831 N N . LEU A 1 103 ? 17.290 -10.487 -27.998 1.00 87.44 103 LEU A N 1
ATOM 832 C CA . LEU A 1 103 ? 16.192 -10.996 -27.187 1.00 87.44 103 LEU A CA 1
ATOM 833 C C . LEU A 1 103 ? 16.405 -12.470 -26.829 1.00 87.44 103 LEU A C 1
ATOM 835 O O . LEU A 1 103 ? 16.333 -12.811 -25.657 1.00 87.44 103 LEU A O 1
ATOM 839 N N . ALA A 1 104 ? 16.775 -13.326 -27.787 1.00 86.25 104 ALA A N 1
ATOM 840 C CA . ALA A 1 104 ? 17.070 -14.738 -27.525 1.00 86.25 104 ALA A CA 1
ATOM 841 C C . ALA A 1 104 ? 18.195 -14.926 -26.491 1.00 86.25 104 ALA A C 1
ATOM 843 O O . ALA A 1 104 ? 18.091 -15.765 -25.593 1.00 86.25 104 ALA A O 1
ATOM 844 N N . LYS A 1 105 ? 19.251 -14.102 -26.560 1.00 91.19 105 LYS A N 1
ATOM 845 C CA . LYS A 1 105 ? 20.336 -14.107 -25.566 1.00 91.19 105 LYS A CA 1
ATOM 846 C C . LYS A 1 105 ? 19.856 -13.631 -24.194 1.00 91.19 105 LYS A C 1
ATOM 848 O O . LYS A 1 105 ? 20.212 -14.244 -23.190 1.00 91.19 105 LYS A O 1
ATOM 853 N N . ALA A 1 106 ? 19.070 -12.557 -24.146 1.00 91.06 106 ALA A N 1
ATOM 854 C CA . ALA A 1 106 ? 18.530 -12.015 -22.902 1.00 91.06 106 ALA A CA 1
ATOM 855 C C . ALA A 1 106 ? 17.561 -13.002 -22.232 1.00 91.06 106 ALA A C 1
ATOM 857 O O . ALA A 1 106 ? 17.649 -13.210 -21.025 1.00 91.06 106 ALA A O 1
ATOM 858 N N . LEU A 1 107 ? 16.702 -13.669 -23.009 1.00 89.88 107 LEU A N 1
ATOM 859 C CA . LEU A 1 107 ? 15.774 -14.690 -22.519 1.00 89.88 107 LEU A CA 1
ATOM 860 C C . LEU A 1 107 ? 16.510 -15.929 -21.999 1.00 89.88 107 LEU A C 1
ATOM 862 O O . LEU A 1 107 ? 16.213 -16.378 -20.900 1.00 89.88 107 LEU A O 1
ATOM 866 N N . THR A 1 108 ? 17.542 -16.407 -22.702 1.00 91.88 108 THR A N 1
ATOM 867 C CA . THR A 1 108 ? 18.392 -17.509 -22.204 1.00 91.88 108 THR A CA 1
ATOM 868 C C . THR A 1 108 ? 19.033 -17.169 -20.850 1.00 91.88 108 THR A C 1
ATOM 870 O O . THR A 1 108 ? 19.132 -18.015 -19.963 1.00 91.88 108 THR A O 1
ATOM 873 N N . GLN A 1 109 ? 19.482 -15.923 -20.663 1.00 93.31 109 GLN A N 1
ATOM 874 C CA . GLN A 1 109 ? 20.019 -15.475 -19.374 1.00 93.31 109 GLN A CA 1
ATOM 875 C C . GLN A 1 109 ? 18.926 -15.366 -18.305 1.00 93.31 109 GLN A C 1
ATOM 877 O O . GLN A 1 109 ? 19.139 -15.783 -17.167 1.00 93.31 109 GLN A O 1
ATOM 882 N N . LEU A 1 110 ? 17.752 -14.851 -18.672 1.00 92.50 110 LEU A N 1
ATOM 883 C CA . LEU A 1 110 ? 16.603 -14.736 -17.782 1.00 92.50 110 LEU A CA 1
ATOM 884 C C . LEU A 1 110 ? 16.120 -16.107 -17.297 1.00 92.50 110 LEU A C 1
ATOM 886 O O . LEU A 1 110 ? 15.823 -16.257 -16.118 1.00 92.50 110 LEU A O 1
ATOM 890 N N . GLU A 1 111 ? 16.095 -17.119 -18.162 1.00 88.88 111 GLU A N 1
ATOM 891 C CA . GLU A 1 111 ? 15.725 -18.491 -17.800 1.00 88.88 111 GLU A CA 1
ATOM 892 C C . GLU A 1 111 ? 16.658 -19.110 -16.759 1.00 88.88 111 GLU A C 1
ATOM 894 O O . GLU A 1 111 ? 16.196 -19.845 -15.892 1.00 88.88 111 GLU A O 1
ATOM 899 N N . ARG A 1 112 ? 17.954 -18.784 -16.809 1.00 94.75 112 ARG A N 1
ATOM 900 C CA . ARG A 1 112 ? 18.934 -19.228 -15.805 1.00 94.75 112 ARG A CA 1
ATOM 901 C C . ARG A 1 112 ? 18.825 -18.444 -14.500 1.00 94.75 112 ARG A C 1
ATOM 903 O O . ARG A 1 112 ? 19.136 -18.967 -13.435 1.00 94.75 112 ARG A O 1
ATOM 910 N N . PHE A 1 113 ? 18.425 -17.178 -14.582 1.00 93.50 113 PHE A N 1
ATOM 911 C CA . PHE A 1 113 ? 18.334 -16.291 -13.428 1.00 93.50 113 PHE A CA 1
ATOM 912 C C . PHE A 1 113 ? 17.028 -16.465 -12.640 1.00 93.50 113 PHE A C 1
ATOM 914 O O . PHE A 1 113 ? 17.038 -16.325 -11.408 1.00 93.50 113 PHE A O 1
ATOM 921 N N . ARG A 1 114 ? 15.919 -16.729 -13.350 1.00 89.31 114 ARG A N 1
ATOM 922 C CA . ARG A 1 114 ? 14.555 -16.675 -12.816 1.00 89.31 114 ARG A CA 1
ATOM 923 C C . ARG A 1 114 ? 14.341 -17.640 -11.658 1.00 89.31 114 ARG A C 1
ATOM 925 O O . ARG A 1 114 ? 14.834 -18.761 -11.640 1.00 89.31 114 ARG A O 1
ATOM 932 N N . ASP A 1 115 ? 13.538 -17.178 -10.718 1.00 88.31 115 ASP A N 1
ATOM 933 C CA . ASP A 1 115 ? 13.058 -17.922 -9.566 1.00 88.31 115 ASP A CA 1
ATOM 934 C C . ASP A 1 115 ? 11.636 -17.442 -9.227 1.00 88.31 115 ASP A C 1
ATOM 936 O O . ASP A 1 115 ? 11.360 -16.236 -9.199 1.00 88.31 115 ASP A O 1
ATOM 940 N N . GLY A 1 116 ? 10.722 -18.387 -9.015 1.00 86.06 116 GLY A N 1
ATOM 941 C CA . GLY A 1 116 ? 9.304 -18.117 -8.783 1.00 86.06 116 GLY A CA 1
ATOM 942 C C . GLY A 1 116 ? 8.568 -17.485 -9.973 1.00 86.06 116 GLY A C 1
ATOM 943 O O . GLY A 1 116 ? 8.802 -17.826 -11.134 1.00 86.06 116 GLY A O 1
ATOM 944 N N . THR A 1 117 ? 7.635 -16.579 -9.672 1.00 84.25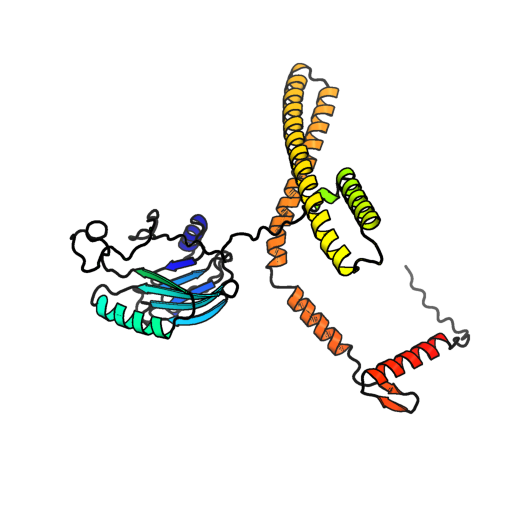 117 THR A N 1
ATOM 945 C CA . THR A 1 117 ? 6.757 -15.947 -10.670 1.00 84.25 117 THR A CA 1
ATOM 946 C C . THR A 1 117 ? 7.516 -14.893 -11.473 1.00 84.25 117 THR A C 1
ATOM 948 O O . THR A 1 117 ? 8.044 -13.940 -10.899 1.00 84.25 117 THR A O 1
ATOM 951 N N . LEU A 1 118 ? 7.544 -15.033 -12.801 1.00 84.06 118 LEU A N 1
ATOM 952 C CA . LEU A 1 118 ? 8.191 -14.079 -13.701 1.00 84.06 118 LEU A CA 1
ATOM 953 C C . LEU A 1 118 ? 7.224 -12.967 -14.126 1.00 84.06 118 LEU A C 1
ATOM 955 O O . LEU A 1 118 ? 6.168 -13.234 -14.693 1.00 84.06 118 LEU A O 1
ATOM 959 N N . VAL A 1 119 ? 7.633 -11.718 -13.920 1.00 87.81 119 VAL A N 1
ATOM 960 C CA . VAL A 1 119 ? 7.022 -10.528 -14.516 1.00 87.81 119 VAL A CA 1
ATOM 961 C C . VAL A 1 119 ? 8.052 -9.895 -15.443 1.00 87.81 119 VAL A C 1
ATOM 963 O O . VAL A 1 119 ? 9.035 -9.311 -14.984 1.00 87.81 119 VAL A O 1
ATOM 966 N N . LEU A 1 120 ? 7.828 -10.032 -16.747 1.00 86.12 120 LEU A N 1
ATOM 967 C CA . LEU A 1 120 ? 8.654 -9.437 -17.790 1.00 86.12 120 LEU A CA 1
ATOM 968 C C . LEU A 1 120 ? 7.906 -8.251 -18.401 1.00 86.12 120 LEU A C 1
ATOM 970 O O . LEU A 1 120 ? 6.781 -8.399 -18.872 1.00 86.12 120 LEU A O 1
ATOM 974 N N . ALA A 1 121 ? 8.542 -7.089 -18.399 1.00 87.81 121 ALA A N 1
ATOM 975 C CA . ALA A 1 121 ? 8.083 -5.899 -19.100 1.00 87.81 121 ALA A CA 1
ATOM 976 C C . ALA A 1 121 ? 9.245 -5.326 -19.910 1.00 87.81 121 ALA A C 1
ATOM 978 O O . ALA A 1 121 ? 10.403 -5.650 -19.666 1.00 87.81 121 ALA A O 1
ATOM 979 N N . GLY A 1 122 ? 8.980 -4.482 -20.892 1.00 85.50 122 GLY A N 1
ATOM 980 C CA . GLY A 1 122 ? 10.065 -3.969 -21.707 1.00 85.50 122 GLY A CA 1
ATOM 981 C C . GLY A 1 122 ? 9.593 -3.269 -22.953 1.00 85.50 122 GLY A C 1
ATOM 982 O O . GLY A 1 122 ? 8.440 -3.409 -23.351 1.00 85.50 122 GLY A O 1
ATOM 983 N N . ASP A 1 123 ? 10.529 -2.569 -23.570 1.00 84.44 123 ASP A N 1
ATOM 984 C CA . ASP A 1 123 ? 10.386 -2.120 -24.941 1.00 84.44 123 ASP A CA 1
ATOM 985 C C . ASP A 1 123 ? 11.203 -3.068 -25.821 1.00 84.44 123 ASP A C 1
ATOM 987 O O . ASP A 1 123 ? 12.439 -3.068 -25.838 1.00 84.44 123 ASP A O 1
ATOM 991 N N . LEU A 1 124 ? 10.477 -3.959 -26.490 1.00 79.12 124 LEU A N 1
ATOM 992 C CA . LEU A 1 124 ? 11.067 -4.950 -27.376 1.00 79.12 124 LEU A CA 1
ATOM 993 C C . LEU A 1 124 ? 11.447 -4.349 -28.727 1.00 79.12 124 LEU A C 1
ATOM 995 O O . LEU A 1 124 ? 12.157 -5.008 -29.481 1.00 79.12 124 LEU A O 1
ATOM 999 N N . ASN A 1 125 ? 10.991 -3.131 -29.040 1.00 76.94 125 ASN A N 1
ATOM 1000 C CA . ASN A 1 125 ? 11.148 -2.509 -30.349 1.00 76.94 125 ASN A CA 1
ATOM 1001 C C . ASN A 1 125 ? 10.800 -3.480 -31.502 1.00 76.94 125 ASN A C 1
ATOM 1003 O O . ASN A 1 125 ? 11.500 -3.573 -32.515 1.00 76.94 125 ASN A O 1
ATOM 1007 N N . ILE A 1 126 ? 9.751 -4.282 -31.275 1.00 69.50 126 ILE A N 1
ATOM 1008 C CA . ILE A 1 126 ? 9.174 -5.254 -32.203 1.00 69.50 126 ILE A CA 1
ATOM 1009 C C . ILE A 1 126 ? 7.675 -4.939 -32.271 1.00 69.50 126 ILE A C 1
ATOM 1011 O O . ILE A 1 126 ? 7.026 -4.948 -31.223 1.00 69.50 126 ILE A O 1
ATOM 1015 N N . PRO A 1 127 ? 7.110 -4.674 -33.461 1.00 59.16 127 PRO A N 1
ATOM 1016 C CA . PRO A 1 127 ? 5.671 -4.486 -33.601 1.00 59.16 127 PRO A CA 1
ATOM 1017 C C . PRO A 1 127 ? 4.952 -5.801 -33.272 1.00 59.16 127 PRO A C 1
ATOM 1019 O O . PRO A 1 127 ? 5.259 -6.834 -33.870 1.00 59.16 127 PRO A O 1
ATOM 1022 N N . LEU A 1 128 ? 4.020 -5.785 -32.316 1.00 53.41 128 LEU A N 1
ATOM 1023 C CA . LEU A 1 128 ? 3.251 -6.970 -31.914 1.00 53.41 128 LEU A CA 1
ATOM 1024 C C . LEU A 1 128 ? 1.960 -7.083 -32.735 1.00 53.41 128 LEU A C 1
ATOM 1026 O O . LEU A 1 128 ? 1.671 -8.157 -33.255 1.00 53.41 128 LEU A O 1
ATOM 1030 N N . ASP A 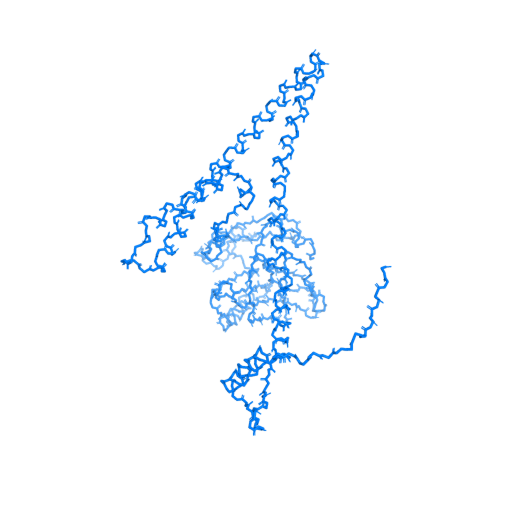1 129 ? 1.245 -5.972 -32.929 1.00 52.25 129 ASP A N 1
ATOM 1031 C CA . ASP A 1 129 ? 0.169 -5.828 -33.911 1.00 52.25 129 ASP A CA 1
ATOM 1032 C C . ASP A 1 129 ? 0.548 -4.745 -34.932 1.00 52.25 129 ASP A C 1
ATOM 1034 O O . ASP A 1 129 ? 0.489 -3.549 -34.646 1.00 52.25 129 ASP A O 1
ATOM 1038 N N . PRO A 1 130 ? 0.903 -5.112 -36.166 1.00 50.38 130 PRO A N 1
ATOM 1039 C CA . PRO A 1 130 ? 1.376 -4.152 -37.153 1.00 50.38 130 PRO A CA 1
ATOM 1040 C C . PRO A 1 130 ? 0.383 -3.074 -37.544 1.00 50.38 130 PRO A C 1
ATOM 1042 O O . PRO A 1 130 ? 0.794 -2.014 -38.000 1.00 50.38 130 PRO A O 1
ATOM 1045 N N . ARG A 1 131 ? -0.916 -3.366 -37.426 1.00 51.59 131 ARG A N 1
ATOM 1046 C CA . ARG A 1 131 ? -1.981 -2.440 -37.819 1.00 51.59 131 ARG A CA 1
ATOM 1047 C C . ARG A 1 131 ? -2.219 -1.371 -36.754 1.00 51.59 131 ARG A C 1
ATOM 1049 O O . ARG A 1 131 ? -2.866 -0.371 -37.044 1.00 51.59 131 ARG A O 1
ATOM 1056 N N . ARG A 1 132 ? -1.723 -1.593 -35.531 1.00 52.16 132 ARG A N 1
ATOM 1057 C CA . ARG A 1 132 ? -1.867 -0.691 -34.379 1.00 52.16 132 ARG A CA 1
ATOM 1058 C C . ARG A 1 132 ? -0.538 -0.092 -33.913 1.00 52.16 132 ARG A C 1
ATOM 1060 O O . ARG A 1 132 ? -0.528 1.047 -33.460 1.00 52.16 132 ARG A O 1
ATOM 1067 N N . ASP A 1 133 ? 0.563 -0.823 -34.083 1.00 45.28 133 ASP A N 1
ATOM 1068 C CA . ASP A 1 133 ? 1.865 -0.530 -33.469 1.00 45.28 133 ASP A CA 1
ATOM 1069 C C . ASP A 1 133 ? 2.927 -0.041 -34.472 1.00 45.28 133 ASP A C 1
ATOM 1071 O O . ASP A 1 133 ? 4.051 0.275 -34.085 1.00 45.28 133 ASP A O 1
ATOM 1075 N N . SER A 1 134 ? 2.614 -0.003 -35.771 1.00 48.22 134 SER A N 1
ATOM 1076 C CA . SER A 1 134 ? 3.562 0.332 -36.838 1.00 48.22 134 SER A CA 1
ATOM 1077 C C . SER A 1 134 ? 2.897 1.179 -37.920 1.00 48.22 134 SER A C 1
ATOM 1079 O O . SER A 1 134 ? 1.784 0.895 -38.350 1.00 48.22 134 SER A O 1
ATOM 1081 N N . SER A 1 135 ? 3.604 2.189 -38.428 1.00 52.97 135 SER A N 1
ATOM 1082 C CA . SER A 1 135 ? 3.181 2.944 -39.616 1.00 52.97 135 SER A CA 1
ATOM 1083 C C . SER A 1 135 ? 3.279 2.132 -40.919 1.00 52.97 135 SER A C 1
ATOM 1085 O O . SER A 1 135 ? 2.760 2.572 -41.939 1.00 52.97 135 SER A O 1
ATOM 1087 N N . ALA A 1 136 ? 3.922 0.956 -40.895 1.00 53.41 136 ALA A N 1
ATOM 1088 C CA . ALA A 1 136 ? 4.216 0.122 -42.065 1.00 53.41 136 ALA A CA 1
ATOM 1089 C C . ALA A 1 136 ? 3.427 -1.205 -42.141 1.00 53.41 136 ALA A C 1
ATOM 1091 O O . ALA A 1 136 ? 3.477 -1.874 -43.168 1.00 53.41 136 ALA A O 1
ATOM 1092 N N . GLY A 1 137 ? 2.693 -1.616 -41.099 1.00 42.53 137 GLY A N 1
ATOM 1093 C CA . GLY A 1 137 ? 1.694 -2.689 -41.234 1.00 42.53 137 GLY A CA 1
ATOM 1094 C C . GLY A 1 137 ? 2.179 -4.153 -41.312 1.00 42.53 137 GLY A C 1
ATOM 1095 O O . GLY A 1 137 ? 1.344 -5.025 -41.547 1.00 42.53 137 GLY A O 1
ATOM 1096 N N . THR A 1 138 ? 3.453 -4.483 -41.041 1.00 45.03 138 THR A N 1
ATOM 1097 C CA . THR A 1 138 ? 3.955 -5.888 -40.970 1.00 45.03 138 THR A CA 1
ATOM 1098 C C . THR A 1 138 ? 4.596 -6.324 -39.628 1.00 45.03 138 THR A C 1
ATOM 1100 O O . THR A 1 138 ? 5.353 -5.561 -39.032 1.00 45.03 138 THR A O 1
ATOM 1103 N N . SER A 1 139 ? 4.331 -7.569 -39.172 1.00 45.25 139 SER A N 1
ATOM 1104 C CA . SER A 1 139 ? 4.970 -8.281 -38.028 1.00 45.25 139 SER A CA 1
ATOM 1105 C C . SER A 1 139 ? 4.954 -9.794 -38.263 1.00 45.25 139 SER A C 1
ATOM 1107 O O . SER A 1 139 ? 4.104 -10.312 -38.984 1.00 45.25 139 SER A O 1
ATOM 1109 N N . THR A 1 140 ? 5.902 -10.489 -37.638 1.00 39.25 140 THR A N 1
ATOM 1110 C CA . THR A 1 140 ? 6.138 -11.937 -37.688 1.00 39.25 140 THR A CA 1
ATOM 1111 C C . THR A 1 140 ? 5.590 -12.707 -36.475 1.00 39.25 140 THR A C 1
ATOM 1113 O O . THR A 1 140 ? 5.863 -13.901 -36.357 1.00 39.25 140 THR A O 1
ATOM 1116 N N . ILE A 1 141 ? 4.837 -12.075 -35.561 1.00 39.34 141 ILE A N 1
ATOM 1117 C CA . ILE A 1 141 ? 4.395 -12.707 -34.300 1.00 39.34 141 ILE A CA 1
ATOM 1118 C C . ILE A 1 141 ? 2.891 -13.072 -34.326 1.00 39.34 141 ILE A C 1
ATOM 1120 O O . ILE A 1 141 ? 2.074 -12.240 -34.717 1.00 39.34 141 ILE A O 1
ATOM 1124 N N . PRO A 1 142 ? 2.487 -14.288 -33.888 1.00 39.44 142 PRO A N 1
ATOM 1125 C CA . PRO A 1 142 ? 1.081 -14.702 -33.849 1.00 39.44 142 PRO A CA 1
ATOM 1126 C C . PRO A 1 142 ? 0.219 -13.961 -32.795 1.00 39.44 142 PRO A C 1
ATOM 1128 O O . PRO A 1 142 ? 0.700 -13.710 -31.688 1.00 39.44 142 PRO A O 1
ATOM 1131 N N . PRO A 1 143 ? -1.087 -13.720 -33.046 1.00 37.62 143 PRO A N 1
ATOM 1132 C CA . PRO A 1 143 ? -1.968 -12.892 -32.197 1.00 37.62 143 PRO A CA 1
ATOM 1133 C C . PRO A 1 143 ? -2.349 -13.447 -30.806 1.00 37.62 143 PRO A C 1
ATOM 1135 O O . PRO A 1 143 ? -3.028 -12.762 -30.049 1.00 37.62 143 PRO A O 1
ATOM 1138 N N . ALA A 1 144 ? -1.969 -14.677 -30.450 1.00 39.31 144 ALA A N 1
ATOM 1139 C CA . ALA A 1 144 ? -2.508 -15.400 -29.285 1.00 39.31 144 ALA A CA 1
ATOM 1140 C C . ALA A 1 144 ? -1.837 -15.072 -27.927 1.00 39.31 144 ALA A C 1
ATOM 1142 O O . ALA A 1 144 ? -2.135 -15.716 -26.923 1.00 39.31 144 ALA A O 1
ATOM 1143 N N . LEU A 1 145 ? -0.905 -14.113 -27.884 1.00 38.28 145 LEU A N 1
ATOM 1144 C CA . LEU A 1 145 ? 0.088 -13.985 -26.804 1.00 38.28 145 LEU A CA 1
ATOM 1145 C C . LEU A 1 145 ? -0.100 -12.781 -25.864 1.00 38.28 145 LEU A C 1
ATOM 1147 O O . LEU A 1 145 ? 0.786 -12.506 -25.056 1.00 38.28 145 LEU A O 1
ATOM 1151 N N . TYR A 1 146 ? -1.227 -12.065 -25.923 1.00 44.91 146 TYR A N 1
ATOM 1152 C CA . TYR A 1 146 ? -1.467 -10.910 -25.052 1.00 44.91 146 TYR A CA 1
ATOM 1153 C C . TYR A 1 146 ? -2.743 -11.047 -24.213 1.00 44.91 146 TYR A C 1
ATOM 1155 O O . TYR A 1 146 ? -3.784 -11.512 -24.669 1.00 44.91 146 TYR A O 1
ATOM 1163 N N . LYS A 1 147 ? -2.650 -10.608 -22.955 1.00 44.69 147 LYS A N 1
ATOM 1164 C CA . LYS A 1 147 ? -3.785 -10.372 -22.055 1.00 44.69 147 LYS A CA 1
ATOM 1165 C C . LYS A 1 147 ? -3.913 -8.857 -21.890 1.00 44.69 147 LYS A C 1
ATOM 1167 O O . LYS A 1 147 ? -2.891 -8.182 -21.824 1.00 44.69 147 LYS A O 1
ATOM 1172 N N . GLU A 1 148 ? -5.145 -8.352 -21.873 1.00 52.25 148 GLU A N 1
ATOM 1173 C CA . GLU A 1 148 ? -5.508 -6.925 -21.921 1.00 52.25 148 GLU A CA 1
ATOM 1174 C C . GLU A 1 148 ? -4.495 -5.965 -21.260 1.00 52.25 148 GLU A C 1
ATOM 1176 O O . GLU A 1 148 ? -4.251 -6.017 -20.052 1.00 52.25 148 GLU A O 1
ATOM 1181 N N . SER A 1 149 ? -3.949 -5.040 -22.055 1.00 53.41 149 SER A N 1
ATOM 1182 C CA . SER A 1 149 ? -3.108 -3.927 -21.604 1.00 53.41 149 SER A CA 1
ATOM 1183 C C . SER A 1 149 ? -3.825 -2.599 -21.832 1.00 53.41 149 SER A C 1
ATOM 1185 O O . SER A 1 149 ? -4.448 -2.407 -22.876 1.00 53.41 149 SER A O 1
ATOM 1187 N N . LYS A 1 150 ? -3.715 -1.656 -20.890 1.00 57.94 150 LYS A N 1
ATOM 1188 C CA . LYS A 1 150 ? -4.209 -0.285 -21.080 1.00 57.94 150 LYS A CA 1
ATOM 1189 C C . LYS A 1 150 ? -3.047 0.642 -21.414 1.00 57.94 150 LYS A C 1
ATOM 1191 O O . LYS A 1 150 ? -2.071 0.699 -20.668 1.00 57.94 150 LYS A O 1
ATOM 1196 N N . THR A 1 151 ? -3.174 1.392 -22.500 1.00 59.00 151 THR A N 1
ATOM 1197 C CA . THR A 1 151 ? -2.238 2.464 -22.852 1.00 59.00 151 THR A CA 1
ATOM 1198 C C . THR A 1 151 ? -2.608 3.719 -22.064 1.00 59.00 151 THR A C 1
ATOM 1200 O O . THR A 1 151 ? -3.757 4.160 -22.094 1.00 59.00 151 THR A O 1
ATOM 1203 N N . GLY A 1 152 ? -1.665 4.261 -21.297 1.00 58.44 152 GLY A N 1
ATOM 1204 C CA . GLY A 1 152 ? -1.867 5.474 -20.506 1.00 58.44 152 GLY A CA 1
ATOM 1205 C C . GLY A 1 152 ? -1.691 6.760 -21.319 1.00 58.44 152 GLY A C 1
ATOM 1206 O O . GLY A 1 152 ? -1.325 6.742 -22.491 1.00 58.44 152 GLY A O 1
ATOM 1207 N N . ILE A 1 153 ? -1.937 7.900 -20.672 1.00 60.81 153 ILE A N 1
ATOM 1208 C CA . ILE A 1 153 ? -1.815 9.226 -21.293 1.00 60.81 153 ILE A CA 1
ATOM 1209 C C . ILE A 1 153 ? -0.331 9.611 -21.410 1.00 60.81 153 ILE A C 1
ATOM 1211 O O . ILE A 1 153 ? 0.436 9.496 -20.448 1.00 60.81 153 ILE A O 1
ATOM 1215 N N . LYS A 1 154 ? 0.067 10.061 -22.604 1.00 57.84 154 LYS A N 1
ATOM 1216 C CA . LYS A 1 154 ? 1.412 10.548 -22.937 1.00 57.84 154 LYS A CA 1
ATOM 1217 C C . LYS A 1 154 ? 1.624 11.936 -22.316 1.00 57.84 154 LYS A C 1
ATOM 1219 O O . LYS A 1 154 ? 0.838 12.842 -22.575 1.00 57.84 154 LYS A O 1
ATOM 1224 N N . HIS A 1 155 ? 2.665 12.093 -21.497 1.00 55.84 155 HIS A N 1
ATOM 1225 C CA . HIS A 1 155 ? 2.983 13.366 -20.830 1.00 55.84 155 HIS A CA 1
ATOM 1226 C C . HIS A 1 155 ? 4.395 13.866 -21.173 1.00 55.84 155 HIS A C 1
ATOM 1228 O O . HIS A 1 155 ? 4.521 14.940 -21.748 1.00 55.84 155 HIS A O 1
ATOM 1234 N N . ASP A 1 156 ? 5.438 13.072 -20.882 1.00 56.00 156 ASP A N 1
ATOM 1235 C CA . ASP A 1 156 ? 6.844 13.535 -20.907 1.00 56.00 156 ASP A CA 1
ATOM 1236 C C . ASP A 1 156 ? 7.786 12.706 -21.808 1.00 56.00 156 ASP A C 1
ATOM 1238 O O . ASP A 1 156 ? 8.988 12.962 -21.842 1.00 56.00 156 ASP A O 1
ATOM 1242 N N . SER A 1 157 ? 7.275 11.675 -22.484 1.00 67.19 157 SER A N 1
ATOM 1243 C CA . SER A 1 157 ? 8.029 10.787 -23.384 1.00 67.19 157 SER A CA 1
ATOM 1244 C C . SER A 1 157 ? 7.315 10.715 -24.726 1.00 67.19 157 SER A C 1
ATOM 1246 O O . SER A 1 157 ? 6.115 10.968 -24.808 1.00 67.19 157 SER A O 1
ATOM 1248 N N . ASP A 1 158 ? 8.060 10.386 -25.774 1.00 66.50 158 ASP A N 1
ATOM 1249 C CA . ASP A 1 158 ? 7.579 9.981 -27.090 1.00 66.50 158 ASP A CA 1
ATOM 1250 C C . ASP A 1 158 ? 6.765 8.672 -27.069 1.00 66.50 158 ASP A C 1
ATOM 1252 O O . ASP A 1 158 ? 5.873 8.514 -27.910 1.00 66.50 158 ASP A O 1
ATOM 1256 N N . HIS A 1 159 ? 6.950 7.828 -26.052 1.00 66.19 159 HIS A N 1
ATOM 1257 C CA . HIS A 1 159 ? 6.166 6.623 -25.796 1.00 66.19 159 HIS A CA 1
ATOM 1258 C C . HIS A 1 159 ? 5.071 6.839 -24.736 1.00 66.19 159 HIS A C 1
ATOM 1260 O O . HIS A 1 159 ? 5.250 7.526 -23.726 1.00 66.19 159 HIS A O 1
ATOM 1266 N N . ALA A 1 160 ? 3.905 6.224 -24.956 1.00 67.50 160 ALA A N 1
ATOM 1267 C CA . ALA A 1 160 ? 2.842 6.162 -23.957 1.00 67.50 160 ALA A CA 1
ATOM 1268 C C . ALA A 1 160 ? 3.109 5.008 -22.969 1.00 67.50 160 ALA A C 1
ATOM 1270 O O . ALA A 1 160 ? 3.527 3.929 -23.393 1.00 67.50 160 ALA A O 1
ATOM 1271 N N . PRO A 1 161 ? 2.863 5.185 -21.658 1.00 73.31 161 PRO A N 1
ATOM 1272 C CA . PRO A 1 161 ? 3.111 4.128 -20.686 1.00 73.31 161 PRO A CA 1
ATOM 1273 C C . PRO A 1 161 ? 2.124 2.969 -20.874 1.00 73.31 161 PRO A C 1
ATOM 1275 O O . PRO A 1 161 ? 0.914 3.185 -20.958 1.00 73.31 161 PRO A O 1
ATOM 1278 N N . VAL A 1 162 ? 2.626 1.735 -20.869 1.00 76.56 162 VAL A N 1
ATOM 1279 C CA . VAL A 1 162 ? 1.793 0.524 -20.882 1.00 76.56 162 VAL A CA 1
ATOM 1280 C C . VAL A 1 162 ? 1.499 0.102 -19.445 1.00 76.56 162 VAL A C 1
ATOM 1282 O O . VAL A 1 162 ? 2.412 -0.085 -18.640 1.00 76.56 162 VAL A O 1
ATOM 1285 N N . GLN A 1 163 ? 0.216 -0.041 -19.113 1.00 71.81 163 GLN A N 1
ATOM 1286 C CA . GLN A 1 163 ? -0.243 -0.403 -17.775 1.00 71.81 163 GLN A CA 1
ATOM 1287 C C . GLN A 1 163 ? -0.923 -1.772 -17.772 1.00 71.81 163 GLN A C 1
ATOM 1289 O O . GLN A 1 163 ? -1.823 -2.049 -18.569 1.00 71.81 163 GLN A O 1
ATOM 1294 N N . VAL A 1 164 ? -0.530 -2.607 -16.807 1.00 71.19 164 VAL A N 1
ATOM 1295 C CA . VAL A 1 164 ? -1.141 -3.913 -16.537 1.00 71.19 164 VAL A CA 1
ATOM 1296 C C . VAL A 1 164 ? -1.500 -3.989 -15.057 1.00 71.19 164 VAL A C 1
ATOM 1298 O O . VAL A 1 164 ? -0.682 -3.686 -14.190 1.00 71.19 164 VAL A O 1
ATOM 1301 N N . THR A 1 165 ? -2.735 -4.395 -14.759 1.00 65.62 165 THR A N 1
ATOM 1302 C CA . THR A 1 165 ? -3.184 -4.656 -13.385 1.00 65.62 165 THR A CA 1
ATOM 1303 C C . THR A 1 165 ? -3.176 -6.156 -13.135 1.00 65.62 165 THR A C 1
ATOM 1305 O O . THR A 1 165 ? -4.021 -6.884 -13.653 1.00 65.62 165 THR A O 1
ATOM 1308 N N . LEU A 1 166 ? -2.235 -6.624 -12.319 1.00 60.12 166 LEU A N 1
ATOM 1309 C CA . LEU A 1 166 ? -2.193 -8.017 -11.888 1.00 60.12 166 LEU A CA 1
ATOM 1310 C C . LEU A 1 166 ? -3.027 -8.173 -10.614 1.00 60.12 166 LEU A C 1
ATOM 1312 O O . LEU A 1 166 ? -2.673 -7.647 -9.560 1.00 60.12 166 LEU A O 1
ATOM 1316 N N . LYS A 1 167 ? -4.139 -8.906 -10.707 1.00 51.72 167 LYS A N 1
ATOM 1317 C CA . LYS A 1 167 ? -4.871 -9.375 -9.526 1.00 51.72 167 LYS A CA 1
ATOM 1318 C C . LYS A 1 167 ? -4.097 -10.554 -8.945 1.00 51.72 167 LYS A C 1
ATOM 1320 O O . LYS A 1 167 ? -4.080 -11.625 -9.540 1.00 51.72 167 LYS A O 1
ATOM 1325 N N . SER A 1 168 ? -3.441 -10.350 -7.811 1.00 47.53 168 SER A N 1
ATOM 1326 C CA . SER A 1 168 ? -2.798 -11.425 -7.058 1.00 47.53 168 SER A CA 1
ATOM 1327 C C . SER A 1 168 ? -3.492 -11.552 -5.703 1.00 47.53 168 SER A C 1
ATOM 1329 O O . SER A 1 168 ? -3.689 -10.524 -5.052 1.00 47.53 168 SER A O 1
ATOM 1331 N N . PRO A 1 169 ? -3.846 -12.770 -5.252 1.00 45.28 169 PRO A N 1
ATOM 1332 C CA . PRO A 1 169 ? -4.459 -12.976 -3.937 1.00 45.28 169 PRO A CA 1
ATOM 1333 C C . PRO A 1 169 ? -3.547 -12.516 -2.786 1.00 45.28 169 PRO A C 1
ATOM 1335 O O . PRO A 1 169 ? -4.025 -12.199 -1.704 1.00 45.28 169 PRO A O 1
ATOM 1338 N N . LEU A 1 170 ? -2.241 -12.408 -3.046 1.00 43.50 170 LEU A N 1
ATOM 1339 C CA . LEU A 1 170 ? -1.208 -11.961 -2.105 1.00 43.50 170 LEU A CA 1
ATOM 1340 C C . LEU A 1 170 ? -1.130 -10.440 -1.995 1.00 43.50 170 LEU A C 1
ATOM 1342 O O . LEU A 1 170 ? -0.718 -9.895 -0.976 1.00 43.50 170 LEU A O 1
ATOM 1346 N N . PHE A 1 171 ? -1.545 -9.754 -3.059 1.00 46.66 171 PHE A N 1
ATOM 1347 C CA . PHE A 1 171 ? -1.765 -8.317 -3.085 1.00 46.66 171 PHE A CA 1
ATOM 1348 C C . PHE A 1 171 ? -3.255 -8.047 -2.945 1.00 46.66 171 PHE A C 1
ATOM 1350 O O . PHE A 1 171 ? -3.838 -7.302 -3.730 1.00 46.66 171 PHE A O 1
ATOM 1357 N N . ASN A 1 172 ? -3.886 -8.654 -1.942 1.00 44.16 172 ASN A N 1
ATOM 1358 C CA . ASN A 1 172 ? -5.135 -8.112 -1.452 1.00 44.16 172 ASN A CA 1
ATOM 1359 C C . ASN A 1 172 ? -4.761 -6.834 -0.688 1.00 44.16 172 ASN A C 1
ATOM 1361 O O . ASN A 1 172 ? -4.085 -6.919 0.343 1.00 44.16 172 ASN A O 1
ATOM 1365 N N . PRO A 1 173 ? -5.096 -5.626 -1.182 1.00 46.00 173 PRO A N 1
ATOM 1366 C CA . PRO A 1 173 ? -4.855 -4.425 -0.414 1.00 46.00 173 PRO A CA 1
ATOM 1367 C C . PRO A 1 173 ? -5.796 -4.499 0.784 1.00 46.00 173 PRO A C 1
ATOM 1369 O O . PRO A 1 173 ? -6.964 -4.134 0.682 1.00 46.00 173 PRO A O 1
ATOM 1372 N N . ARG A 1 174 ? -5.240 -4.948 1.916 1.00 48.16 174 ARG A N 1
ATOM 1373 C CA . ARG A 1 174 ? -5.910 -5.247 3.184 1.00 48.16 174 ARG A CA 1
ATOM 1374 C C . ARG A 1 174 ? -6.532 -6.647 3.184 1.00 48.16 174 ARG A C 1
ATOM 1376 O O . ARG A 1 174 ? -7.692 -6.823 2.826 1.00 48.16 174 ARG A O 1
ATOM 1383 N N . GLU A 1 175 ? -5.851 -7.598 3.818 1.00 45.34 175 GLU A N 1
ATOM 1384 C CA . GLU A 1 175 ? -6.570 -8.268 4.901 1.00 45.34 175 GLU A CA 1
ATOM 1385 C C . GLU A 1 175 ? -7.068 -7.137 5.798 1.00 45.34 175 GLU A C 1
ATOM 1387 O O . GLU A 1 175 ? -6.288 -6.459 6.476 1.00 45.34 175 GLU A O 1
ATOM 1392 N N . LEU A 1 176 ? -8.352 -6.807 5.679 1.00 52.59 176 LEU A N 1
ATOM 1393 C CA . LEU A 1 176 ? -9.020 -5.918 6.608 1.00 52.59 176 LEU A CA 1
ATOM 1394 C C . LEU A 1 176 ? -9.049 -6.668 7.936 1.00 52.59 176 LEU A C 1
ATOM 1396 O O . LEU A 1 176 ? -10.069 -7.231 8.312 1.00 52.59 176 LEU A O 1
ATOM 1400 N N . GLN A 1 177 ? -7.912 -6.697 8.635 1.00 59.31 177 GLN A N 1
ATOM 1401 C CA . GLN A 1 177 ? -7.890 -7.023 10.045 1.00 59.31 177 GLN A CA 1
ATOM 1402 C C . GLN A 1 177 ? -8.839 -6.023 10.674 1.00 59.31 177 GLN A C 1
ATOM 1404 O O . GLN A 1 177 ? -8.580 -4.811 10.669 1.00 59.31 177 GLN A O 1
ATOM 1409 N N . TRP A 1 178 ? -9.988 -6.527 11.110 1.00 70.81 178 TRP A N 1
ATOM 1410 C CA . TRP A 1 178 ? -10.929 -5.712 11.833 1.00 70.81 178 TRP A CA 1
ATOM 1411 C C . TRP A 1 178 ? -10.180 -5.117 13.024 1.00 70.81 178 TRP A C 1
ATOM 1413 O O . TRP A 1 178 ? -9.443 -5.805 13.730 1.00 70.81 178 TRP A O 1
ATOM 1423 N N . ARG A 1 179 ? -10.298 -3.803 13.189 1.00 71.56 179 ARG A N 1
ATOM 1424 C CA . ARG A 1 179 ? -9.682 -3.083 14.297 1.00 71.56 179 ARG A CA 1
ATOM 1425 C C . ARG A 1 179 ? -10.732 -2.210 14.934 1.00 71.56 179 ARG A C 1
ATOM 1427 O O . ARG A 1 179 ? -11.421 -1.452 14.241 1.00 71.56 179 ARG A O 1
ATOM 1434 N N . LEU A 1 180 ? -10.807 -2.320 16.250 1.00 79.75 180 LEU A N 1
ATOM 1435 C CA . LEU A 1 180 ? -11.668 -1.490 17.059 1.00 79.75 180 LEU A CA 1
ATOM 1436 C C . LEU A 1 180 ? -11.244 -0.026 16.918 1.00 79.75 180 LEU A C 1
ATOM 1438 O O . LEU A 1 180 ? -10.059 0.304 16.885 1.00 79.75 180 LEU A O 1
ATOM 1442 N N . ASN A 1 181 ? -12.229 0.859 16.808 1.00 77.00 181 ASN A N 1
ATOM 1443 C CA . ASN A 1 181 ? -11.986 2.277 16.984 1.00 77.00 181 ASN A CA 1
ATOM 1444 C C . ASN A 1 181 ? -11.953 2.571 18.488 1.00 77.00 181 ASN A C 1
ATOM 1446 O O . ASN A 1 181 ? -13.000 2.551 19.125 1.00 77.00 181 ASN A O 1
ATOM 1450 N N . GLU A 1 182 ? -10.772 2.851 19.036 1.00 79.25 182 GLU A N 1
ATOM 1451 C CA . GLU A 1 182 ? -10.582 3.128 20.468 1.00 79.25 182 GLU A CA 1
ATOM 1452 C C . GLU A 1 182 ? -11.407 4.326 20.953 1.00 79.25 182 GLU A C 1
ATOM 1454 O O . GLU A 1 182 ? -11.833 4.341 22.101 1.00 79.25 182 GLU A O 1
ATOM 1459 N N . SER A 1 183 ? -11.735 5.282 20.073 1.00 77.44 183 SER A N 1
ATOM 1460 C CA . SER A 1 183 ? -12.593 6.417 20.441 1.00 77.44 183 SER A CA 1
ATOM 1461 C C . SER A 1 183 ? -14.009 5.998 20.838 1.00 77.44 183 SER A C 1
ATOM 1463 O O . SER A 1 183 ? -14.743 6.800 21.389 1.00 77.44 183 SER A O 1
ATOM 1465 N N . VAL A 1 184 ? -14.432 4.776 20.507 1.00 82.44 184 VAL A N 1
ATOM 1466 C CA . VAL A 1 184 ? -15.750 4.261 20.894 1.00 82.44 184 VAL A CA 1
ATOM 1467 C C . VAL A 1 184 ? -15.751 3.840 22.369 1.00 82.44 184 VAL A C 1
ATOM 1469 O O . VAL A 1 184 ? -16.798 3.828 23.003 1.00 82.44 184 VAL A O 1
ATOM 1472 N N . LEU A 1 185 ? -14.578 3.580 22.957 1.00 82.69 185 LEU A N 1
ATOM 1473 C CA . LEU A 1 185 ? -14.443 3.209 24.368 1.00 82.69 185 LEU A CA 1
ATOM 1474 C C . LEU A 1 185 ? -14.699 4.375 25.334 1.00 82.69 185 LEU A C 1
ATOM 1476 O O . LEU A 1 185 ? -14.821 4.144 26.530 1.00 82.69 185 LEU A O 1
ATOM 1480 N N . THR A 1 186 ? -14.791 5.616 24.847 1.00 80.88 186 THR A N 1
ATOM 1481 C CA . THR A 1 186 ? -15.189 6.758 25.686 1.00 80.88 186 THR A CA 1
ATOM 1482 C C . THR A 1 186 ? -16.695 6.812 25.928 1.00 80.88 186 THR A C 1
ATOM 1484 O O . THR A 1 186 ? -17.141 7.538 26.810 1.00 80.88 186 THR A O 1
ATOM 1487 N N . ASP A 1 187 ? -17.488 6.097 25.127 1.00 83.69 187 ASP A N 1
ATOM 1488 C CA . ASP A 1 187 ? -18.936 6.025 25.289 1.00 83.69 187 ASP A CA 1
ATOM 1489 C C . ASP A 1 187 ? -19.282 5.049 26.427 1.00 83.69 187 ASP A C 1
ATOM 1491 O O . ASP A 1 187 ? -18.978 3.851 26.379 1.00 83.69 187 ASP A O 1
ATOM 1495 N N . THR A 1 188 ? -19.915 5.572 27.476 1.00 88.19 188 THR A N 1
ATOM 1496 C CA . THR A 1 188 ? -20.315 4.792 28.651 1.00 88.19 188 THR A CA 1
ATOM 1497 C C . THR A 1 188 ? -21.337 3.721 28.293 1.00 88.19 188 THR A C 1
ATOM 1499 O O . THR A 1 188 ? -21.238 2.601 28.780 1.00 88.19 188 THR A O 1
ATOM 1502 N N . ASN A 1 189 ? -22.264 4.005 27.376 1.00 88.19 189 ASN A N 1
ATOM 1503 C CA . ASN A 1 189 ? -23.267 3.029 26.963 1.00 88.19 189 ASN A CA 1
ATOM 1504 C C . ASN A 1 189 ? -22.608 1.850 26.229 1.00 88.19 189 ASN A C 1
ATOM 1506 O O . ASN A 1 189 ? -22.881 0.683 26.514 1.00 88.19 189 ASN A O 1
ATOM 1510 N N . PHE A 1 190 ? -21.657 2.152 25.342 1.00 88.19 190 PHE A N 1
ATOM 1511 C CA . PHE A 1 190 ? -20.889 1.128 24.638 1.00 88.19 190 PHE A CA 1
ATOM 1512 C C . PHE A 1 190 ? -20.114 0.221 25.604 1.00 88.19 190 PHE A C 1
ATOM 1514 O O . PHE A 1 190 ? -20.150 -1.006 25.476 1.00 88.19 190 PHE A O 1
ATOM 1521 N N . THR A 1 191 ? -19.413 0.810 26.577 1.00 89.25 191 THR A N 1
ATOM 1522 C CA . THR A 1 191 ? -18.596 0.046 27.532 1.00 89.25 191 THR A CA 1
ATOM 1523 C C . THR A 1 191 ? -19.449 -0.793 28.479 1.00 89.25 191 THR A C 1
ATOM 1525 O O . THR A 1 191 ? -19.100 -1.949 28.731 1.00 89.25 191 THR A O 1
ATOM 1528 N N . THR A 1 192 ? -20.602 -0.289 28.927 1.00 93.06 192 THR A N 1
ATOM 1529 C CA . THR A 1 192 ? -21.562 -1.067 29.724 1.00 93.06 192 THR A CA 1
ATOM 1530 C C . THR A 1 192 ? -22.080 -2.284 28.955 1.00 93.06 192 THR A C 1
ATOM 1532 O O . THR A 1 192 ? -22.039 -3.391 29.489 1.00 93.06 192 THR A O 1
ATOM 1535 N N . GLN A 1 193 ? -22.483 -2.126 27.690 1.00 92.38 193 GLN A N 1
ATOM 1536 C CA . GLN A 1 193 ? -23.006 -3.241 26.885 1.00 92.38 193 GLN A CA 1
ATOM 1537 C C . GLN A 1 193 ? -21.967 -4.343 26.637 1.00 92.38 193 GLN A C 1
ATOM 1539 O O . GLN A 1 193 ? -22.278 -5.532 26.740 1.00 92.38 193 GLN A O 1
ATOM 1544 N N . ILE A 1 194 ? -20.718 -3.971 26.335 1.00 92.19 194 ILE A N 1
ATOM 1545 C CA . ILE A 1 194 ? -19.635 -4.952 26.164 1.00 92.19 194 ILE A CA 1
ATOM 1546 C C . ILE A 1 194 ? -19.315 -5.658 27.480 1.00 92.19 194 ILE A C 1
ATOM 1548 O O . ILE A 1 194 ? -19.138 -6.875 27.483 1.00 92.19 194 ILE A O 1
ATOM 1552 N N . THR A 1 195 ? -19.290 -4.925 28.594 1.00 93.62 195 THR A N 1
ATOM 1553 C CA . THR A 1 195 ? -19.036 -5.506 29.920 1.00 93.62 195 THR A CA 1
ATOM 1554 C C . THR A 1 195 ? -20.123 -6.511 30.289 1.00 93.62 195 THR A C 1
ATOM 1556 O O . THR A 1 195 ? -19.809 -7.629 30.679 1.00 93.62 195 THR A O 1
ATOM 1559 N N . GLN A 1 196 ? -21.393 -6.167 30.070 1.00 94.75 196 GLN A N 1
ATOM 1560 C CA . GLN A 1 196 ? -22.512 -7.078 30.309 1.00 94.75 196 GLN A CA 1
ATOM 1561 C C . GLN A 1 196 ? -22.429 -8.336 29.432 1.00 94.75 196 GLN A C 1
ATOM 1563 O O . GLN A 1 196 ? -22.631 -9.442 29.925 1.00 94.75 196 GLN A O 1
ATOM 1568 N N . THR A 1 197 ? -22.074 -8.182 28.151 1.00 94.12 197 THR A N 1
ATOM 1569 C CA . THR A 1 197 ? -21.893 -9.319 27.229 1.00 94.12 197 THR A CA 1
ATOM 1570 C C . THR A 1 197 ? -20.777 -10.251 27.707 1.00 94.12 197 THR A C 1
ATOM 1572 O O . THR A 1 197 ? -20.927 -11.469 27.669 1.00 94.12 197 THR A O 1
ATOM 1575 N N . LEU A 1 198 ? -19.660 -9.685 28.178 1.00 94.69 198 LEU A N 1
ATOM 1576 C CA . LEU A 1 198 ? -18.541 -10.444 28.736 1.00 94.69 198 LEU A CA 1
ATOM 1577 C C . LEU A 1 198 ? -18.952 -11.230 29.981 1.00 94.69 198 LEU A C 1
ATOM 1579 O O . LEU A 1 198 ? -18.662 -12.420 30.069 1.00 94.69 198 LEU A O 1
ATOM 1583 N N . THR A 1 199 ? -19.630 -10.573 30.924 1.00 95.00 199 THR A N 1
ATOM 1584 C CA . THR A 1 199 ? -20.095 -11.208 32.161 1.00 95.00 199 THR A CA 1
ATOM 1585 C C . THR A 1 199 ? -21.062 -12.350 31.864 1.00 95.00 199 THR A C 1
ATOM 1587 O O . THR A 1 199 ? -20.893 -13.436 32.410 1.00 95.00 199 THR A O 1
ATOM 1590 N N . GLN A 1 200 ? -22.018 -12.133 30.957 1.00 95.06 200 GLN A N 1
ATOM 1591 C CA . GLN A 1 200 ? -22.981 -13.159 30.561 1.00 95.06 200 GLN A CA 1
ATOM 1592 C C . GLN A 1 200 ? -22.294 -14.353 29.887 1.00 95.06 200 GLN A C 1
ATOM 1594 O O . GLN A 1 200 ? -22.554 -15.496 30.243 1.00 95.06 200 GLN A O 1
ATOM 1599 N N . TYR A 1 201 ? -21.355 -14.097 28.970 1.00 95.50 201 TYR A N 1
ATOM 1600 C CA . TYR A 1 201 ? -20.634 -15.161 28.274 1.00 95.50 201 TYR A CA 1
ATOM 1601 C C . TYR A 1 201 ? -19.923 -16.113 29.245 1.00 95.50 201 TYR A C 1
ATOM 1603 O O . TYR A 1 201 ? -20.035 -17.329 29.098 1.00 95.50 201 TYR A O 1
ATOM 1611 N N . PHE A 1 202 ? -19.199 -15.582 30.235 1.00 94.31 202 PHE A N 1
ATOM 1612 C CA . PHE A 1 202 ? -18.513 -16.434 31.207 1.00 94.31 202 PHE A CA 1
ATOM 1613 C C . PHE A 1 202 ? -19.491 -17.141 32.148 1.00 94.31 202 PHE A C 1
ATOM 1615 O O . PHE A 1 202 ? -19.272 -18.309 32.445 1.00 94.31 202 PHE A O 1
ATOM 1622 N N . ALA A 1 203 ? -20.592 -16.495 32.547 1.00 93.69 203 ALA A N 1
ATOM 1623 C CA . ALA A 1 203 ? -21.630 -17.148 33.347 1.00 93.69 203 ALA A CA 1
ATOM 1624 C C . ALA A 1 203 ? -22.235 -18.376 32.639 1.00 93.69 203 ALA A C 1
ATOM 1626 O O . ALA A 1 203 ? -22.514 -19.380 33.290 1.00 93.69 203 ALA A O 1
ATOM 1627 N N . ASP A 1 204 ? -22.385 -18.314 31.314 1.00 91.69 204 ASP A N 1
ATOM 1628 C CA . ASP A 1 204 ? -23.008 -19.382 30.526 1.00 91.69 204 ASP A CA 1
ATOM 1629 C C . ASP A 1 204 ? -22.032 -20.502 30.121 1.00 91.69 204 ASP A C 1
ATOM 1631 O O . ASP A 1 204 ? -22.457 -21.630 29.872 1.00 91.69 204 ASP A O 1
ATOM 1635 N N . ASN A 1 205 ? -20.730 -20.204 30.009 1.00 91.19 205 ASN A N 1
ATOM 1636 C CA . ASN A 1 205 ? -19.756 -21.098 29.363 1.00 91.19 205 ASN A CA 1
ATOM 1637 C C . ASN A 1 205 ? -18.611 -21.570 30.274 1.00 91.19 205 ASN A C 1
ATOM 1639 O O . ASN A 1 205 ? -17.889 -22.493 29.889 1.00 91.19 205 ASN A O 1
ATOM 1643 N N . ASP A 1 206 ? -18.417 -20.971 31.454 1.00 88.69 206 ASP A N 1
ATOM 1644 C CA . ASP A 1 206 ? -17.371 -21.385 32.396 1.00 88.69 206 ASP A CA 1
ATOM 1645 C C . ASP A 1 206 ? -17.827 -22.617 33.196 1.00 88.69 206 ASP A C 1
ATOM 1647 O O . ASP A 1 206 ? -18.369 -22.535 34.298 1.00 88.69 206 ASP A O 1
ATOM 1651 N N . SER A 1 207 ? -17.669 -23.788 32.575 1.00 89.50 207 SER A N 1
ATOM 1652 C CA . SER A 1 207 ? -18.025 -25.091 33.137 1.00 89.50 207 SER A CA 1
ATOM 1653 C C . SER A 1 207 ? -16.797 -26.002 33.191 1.00 89.50 207 SER A C 1
ATOM 1655 O O . SER A 1 207 ? -16.037 -26.049 32.219 1.00 89.50 207 SER A O 1
ATOM 1657 N N . PRO A 1 208 ? -16.620 -26.810 34.256 1.00 88.31 208 PRO A N 1
ATOM 1658 C CA . PRO A 1 208 ? -15.493 -27.739 34.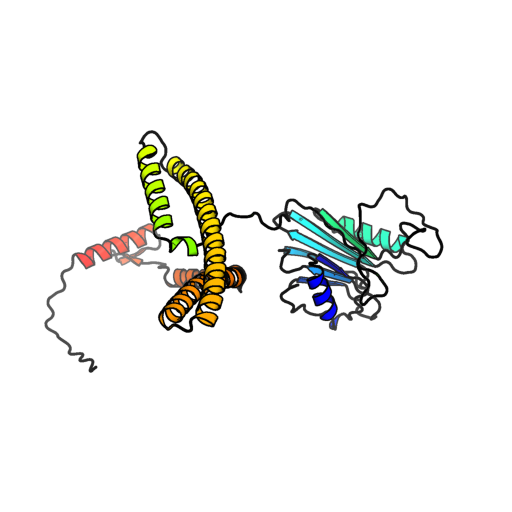375 1.00 88.31 208 PRO A CA 1
ATOM 1659 C C . PRO A 1 208 ? -15.449 -28.809 33.270 1.00 88.31 208 PRO A C 1
ATOM 1661 O O . PRO A 1 208 ? -14.433 -29.481 33.112 1.00 88.31 208 PRO A O 1
ATOM 1664 N N . ALA A 1 209 ? -16.527 -28.970 32.494 1.00 89.94 209 ALA A N 1
ATOM 1665 C CA . ALA A 1 209 ? -16.581 -29.873 31.346 1.00 89.94 209 ALA A CA 1
ATOM 1666 C C . ALA A 1 209 ? -15.831 -29.347 30.104 1.00 89.94 209 ALA A C 1
ATOM 1668 O O . ALA A 1 209 ? -15.498 -30.135 29.219 1.00 89.94 209 ALA A O 1
ATOM 1669 N N . ILE A 1 210 ? -15.572 -28.036 30.010 1.00 89.31 210 ILE A N 1
ATOM 1670 C CA . ILE A 1 210 ? -14.960 -27.400 28.836 1.00 89.31 210 ILE A CA 1
ATOM 1671 C C . ILE A 1 210 ? -13.552 -26.922 29.197 1.00 89.31 210 ILE A C 1
ATOM 1673 O O . ILE A 1 210 ? -13.332 -26.273 30.215 1.00 89.31 210 ILE A O 1
ATOM 1677 N N . ALA A 1 211 ? -12.570 -27.214 28.340 1.00 92.06 211 ALA A N 1
ATOM 1678 C CA . ALA A 1 211 ? -11.204 -26.748 28.554 1.00 92.06 211 ALA A CA 1
ATOM 1679 C C . ALA A 1 211 ? -11.140 -25.200 28.561 1.00 92.06 211 ALA A C 1
ATOM 1681 O O . ALA A 1 211 ? -11.614 -24.586 27.597 1.00 92.06 211 ALA A O 1
ATOM 1682 N N . PRO A 1 212 ? -10.469 -24.558 29.542 1.00 90.56 212 PRO A N 1
ATOM 1683 C CA . PRO A 1 212 ? -10.417 -23.094 29.660 1.00 90.56 212 PRO A CA 1
ATOM 1684 C C . PRO A 1 212 ? -9.921 -22.371 28.401 1.00 90.56 212 PRO A C 1
ATOM 1686 O O . PRO A 1 212 ? -10.397 -21.290 28.061 1.00 90.56 212 PRO A O 1
ATOM 1689 N N . LEU A 1 213 ? -8.995 -22.987 27.657 1.00 91.56 213 LEU A N 1
ATOM 1690 C CA . LEU A 1 213 ? -8.496 -22.437 26.394 1.00 91.56 213 LEU A CA 1
ATOM 1691 C C . LEU A 1 213 ? -9.600 -22.332 25.329 1.00 91.56 213 LEU A C 1
ATOM 1693 O O . LEU A 1 213 ? -9.635 -21.364 24.577 1.00 91.56 213 LEU A O 1
ATOM 1697 N N . THR A 1 214 ? -10.519 -23.298 25.284 1.00 91.56 214 THR A N 1
ATOM 1698 C CA . THR A 1 214 ? -11.636 -23.294 24.326 1.00 91.56 214 THR A CA 1
ATOM 1699 C C . THR A 1 214 ? -12.626 -22.188 24.668 1.00 91.56 214 THR A C 1
ATOM 1701 O O . THR A 1 214 ? -13.027 -21.437 23.780 1.00 91.56 214 THR A O 1
ATOM 1704 N N . VAL A 1 215 ? -12.949 -22.031 25.958 1.00 93.62 215 VAL A N 1
ATOM 1705 C CA . VAL A 1 215 ? -13.795 -20.933 26.452 1.00 93.62 215 VAL A CA 1
ATOM 1706 C C . VAL A 1 215 ? -13.175 -19.581 26.093 1.00 93.62 215 VAL A C 1
ATOM 1708 O O . VAL A 1 215 ? -13.879 -18.701 25.603 1.00 93.62 215 VAL A O 1
ATOM 1711 N N . TRP A 1 216 ? -11.857 -19.431 26.254 1.00 91.25 216 TRP A N 1
ATOM 1712 C CA . TRP A 1 216 ? -11.129 -18.206 25.918 1.00 91.25 216 TRP A CA 1
ATOM 1713 C C . TRP A 1 216 ? -11.103 -17.897 24.413 1.00 91.25 216 TRP A C 1
ATOM 1715 O O . TRP A 1 216 ? -11.331 -16.757 24.013 1.00 91.25 216 TRP A O 1
ATOM 1725 N N . GLU A 1 217 ? -10.846 -18.881 23.547 1.00 92.00 217 GLU A N 1
ATOM 1726 C CA . GLU A 1 217 ? -10.853 -18.644 22.095 1.00 92.00 217 GLU A CA 1
ATOM 1727 C C . GLU A 1 217 ? -12.264 -18.343 21.567 1.00 92.00 217 GLU A C 1
ATOM 1729 O O . GLU A 1 217 ? -12.440 -17.420 20.767 1.00 92.00 217 GLU A O 1
ATOM 1734 N N . ALA A 1 218 ? -13.286 -19.049 22.057 1.00 93.62 218 ALA A N 1
ATOM 1735 C CA . ALA A 1 218 ? -14.674 -18.789 21.682 1.00 93.62 218 ALA A CA 1
ATOM 1736 C C . ALA A 1 218 ? -15.149 -17.399 22.149 1.00 93.62 218 ALA A C 1
ATOM 1738 O O . ALA A 1 218 ? -15.811 -16.686 21.388 1.00 93.62 218 ALA A O 1
ATOM 1739 N N . GLN A 1 219 ? -14.714 -16.950 23.331 1.00 94.94 219 GLN A N 1
ATOM 1740 C CA . GLN A 1 219 ? -15.025 -15.623 23.866 1.00 94.94 219 GLN A CA 1
ATOM 1741 C C . GLN A 1 219 ? -14.571 -14.515 22.913 1.00 94.94 219 GLN A C 1
ATOM 1743 O O . GLN A 1 219 ? -15.325 -13.582 22.631 1.00 94.94 219 GLN A O 1
ATOM 1748 N N . LYS A 1 220 ? -13.346 -14.616 22.380 1.00 89.94 220 LYS A N 1
ATOM 1749 C CA . LYS A 1 220 ? -12.808 -13.620 21.441 1.00 89.94 220 LYS A CA 1
ATOM 1750 C C . LYS A 1 220 ? -13.691 -13.484 20.208 1.00 89.94 220 LYS A C 1
ATOM 1752 O O . LYS A 1 220 ? -13.940 -12.364 19.770 1.00 89.94 220 LYS A O 1
ATOM 1757 N N . CYS A 1 221 ? -14.178 -14.598 19.664 1.00 90.75 221 CYS A N 1
ATOM 1758 C CA . CYS A 1 221 ? -15.057 -14.606 18.496 1.00 90.75 221 CYS A CA 1
ATOM 1759 C C . CYS A 1 221 ? -16.415 -13.954 18.794 1.00 90.75 221 CYS A C 1
ATOM 1761 O O . CYS A 1 221 ? -16.874 -13.119 18.012 1.00 90.75 221 CYS A O 1
ATOM 1763 N N . VAL A 1 222 ? -17.026 -14.278 19.939 1.00 92.31 222 VAL A N 1
ATOM 1764 C CA . VAL A 1 222 ? -18.308 -13.694 20.374 1.00 92.31 222 VAL A CA 1
ATOM 1765 C C . VAL A 1 222 ? -18.178 -12.185 20.569 1.00 92.31 222 VAL A C 1
ATOM 1767 O O . VAL A 1 222 ? -18.944 -11.403 20.003 1.00 92.31 222 VAL A O 1
ATOM 1770 N N . ILE A 1 223 ? -17.155 -11.756 21.309 1.00 91.88 223 ILE A N 1
ATOM 1771 C CA . ILE A 1 223 ? -16.910 -10.340 21.584 1.00 91.88 223 ILE A CA 1
ATOM 1772 C C . ILE A 1 223 ? -16.554 -9.577 20.315 1.00 91.88 223 ILE A C 1
ATOM 1774 O O . ILE A 1 223 ? -17.024 -8.457 20.132 1.00 91.88 223 ILE A O 1
ATOM 1778 N N . LEU A 1 224 ? -15.792 -10.175 19.399 1.00 90.62 224 LEU A N 1
ATOM 1779 C CA . LEU A 1 224 ? -15.519 -9.573 18.098 1.00 90.62 224 LEU A CA 1
ATOM 1780 C C . LEU A 1 224 ? -16.817 -9.307 17.322 1.00 90.62 224 LEU A C 1
ATOM 1782 O O . LEU A 1 224 ? -17.004 -8.201 16.810 1.00 90.62 224 LEU A O 1
ATOM 1786 N N . GLY A 1 225 ? -17.727 -10.285 17.275 1.00 91.44 225 GLY A N 1
ATOM 1787 C CA . GLY A 1 225 ? -19.047 -10.130 16.661 1.00 91.44 225 GLY A CA 1
ATOM 1788 C C . GLY A 1 225 ? -19.845 -8.988 17.290 1.00 91.44 225 GLY A C 1
ATOM 1789 O O . GLY A 1 225 ? -20.323 -8.098 16.581 1.00 91.44 225 GLY A O 1
ATOM 1790 N N . GLN A 1 226 ? -19.902 -8.947 18.623 1.00 92.06 226 GLN A N 1
ATOM 1791 C CA . GLN A 1 226 ? -20.616 -7.899 19.350 1.00 92.06 226 GLN A CA 1
ATOM 1792 C C . GLN A 1 226 ? -20.011 -6.509 19.110 1.00 92.06 226 GLN A C 1
ATOM 1794 O O . GLN A 1 226 ? -20.728 -5.550 18.814 1.00 92.06 226 GLN A O 1
ATOM 1799 N N . LEU A 1 227 ? -18.683 -6.389 19.152 1.00 91.25 227 LEU A N 1
ATOM 1800 C CA . LEU A 1 227 ? -17.983 -5.134 18.886 1.00 91.25 227 LEU A CA 1
ATOM 1801 C C . LEU A 1 227 ? -18.245 -4.626 17.464 1.00 91.25 227 LEU A C 1
ATOM 1803 O O . LEU A 1 227 ? -18.405 -3.419 17.274 1.00 91.25 227 LEU A O 1
ATOM 1807 N N . ILE A 1 228 ? -18.304 -5.509 16.460 1.00 89.69 228 ILE A N 1
ATOM 1808 C CA . ILE A 1 228 ? -18.640 -5.137 15.076 1.00 89.69 228 ILE A CA 1
ATOM 1809 C C . ILE A 1 228 ? -20.036 -4.505 15.011 1.00 89.69 228 ILE A C 1
ATOM 1811 O O . ILE A 1 228 ? -20.195 -3.441 14.397 1.00 89.69 228 ILE A O 1
ATOM 1815 N N . ILE A 1 229 ? -21.026 -5.133 15.650 1.00 90.56 229 ILE A N 1
ATOM 1816 C CA . ILE A 1 229 ? -22.418 -4.665 15.678 1.00 90.56 229 ILE A CA 1
ATOM 1817 C C . ILE A 1 229 ? -22.499 -3.294 16.351 1.00 90.56 229 ILE A C 1
ATOM 1819 O O . ILE A 1 229 ? -22.951 -2.329 15.725 1.00 90.56 229 ILE A O 1
ATOM 1823 N N . LEU A 1 230 ? -21.982 -3.177 17.574 1.00 90.81 230 LEU A N 1
ATOM 1824 C CA . LEU A 1 230 ? -22.046 -1.939 18.350 1.00 90.81 230 LEU A CA 1
ATOM 1825 C C . LEU A 1 230 ? -21.289 -0.798 17.667 1.00 90.81 230 LEU A C 1
ATOM 1827 O O . LEU A 1 230 ? -21.805 0.311 17.552 1.00 90.81 230 LEU A O 1
ATOM 1831 N N . CYS A 1 231 ? -20.105 -1.063 17.108 1.00 89.31 231 CYS A N 1
ATOM 1832 C CA . CYS A 1 231 ? -19.369 -0.055 16.340 1.00 89.31 231 CYS A CA 1
ATOM 1833 C C . CYS A 1 231 ? -20.146 0.418 15.107 1.00 89.31 231 CYS A C 1
ATOM 1835 O O . CYS A 1 231 ? -20.011 1.569 14.688 1.00 89.31 231 CYS A O 1
ATOM 1837 N N . THR A 1 232 ? -20.919 -0.467 14.478 1.00 89.62 232 THR A N 1
ATOM 1838 C CA . THR A 1 232 ? -21.734 -0.125 13.307 1.00 89.62 232 THR A CA 1
ATOM 1839 C C . THR A 1 232 ? -22.919 0.749 13.703 1.00 89.62 232 THR A C 1
ATOM 1841 O O . THR A 1 232 ? -23.172 1.758 13.043 1.00 89.62 232 THR A O 1
ATOM 1844 N N . GLN A 1 233 ? -23.594 0.418 14.803 1.00 89.75 233 GLN A N 1
ATOM 1845 C CA . GLN A 1 233 ? -24.676 1.229 15.367 1.00 89.75 233 GLN A CA 1
ATOM 1846 C C . GLN A 1 233 ? -24.172 2.605 15.813 1.00 89.75 233 GLN A C 1
ATOM 1848 O O . GLN A 1 233 ? -24.705 3.621 15.373 1.00 89.75 233 GLN A O 1
ATOM 1853 N N . TRP A 1 234 ? -23.079 2.649 16.577 1.00 87.88 234 TRP A N 1
ATOM 1854 C CA . TRP A 1 234 ? -22.440 3.886 17.025 1.00 87.88 234 TRP A CA 1
ATOM 1855 C C . TRP A 1 234 ? -22.105 4.811 15.849 1.00 87.88 234 TRP A C 1
ATOM 1857 O O . TRP A 1 234 ? -22.437 5.995 15.879 1.00 87.88 234 TRP A O 1
ATOM 1867 N N . LYS A 1 235 ? -21.526 4.272 14.762 1.00 86.88 235 LYS A N 1
ATOM 1868 C CA . LYS A 1 235 ? -21.222 5.045 13.541 1.00 86.88 235 LYS A CA 1
ATOM 1869 C C . LYS A 1 235 ? -22.475 5.630 12.897 1.00 86.88 235 LYS A C 1
ATOM 1871 O O . LYS A 1 235 ? -22.435 6.775 12.453 1.00 86.88 235 LYS A O 1
ATOM 1876 N N . ARG A 1 236 ? -23.558 4.848 12.817 1.00 89.88 236 ARG A N 1
ATOM 1877 C CA . ARG A 1 236 ? -24.841 5.308 12.267 1.00 89.88 236 ARG A CA 1
ATOM 1878 C C . ARG A 1 236 ? -25.419 6.434 13.122 1.00 89.88 236 ARG A C 1
ATOM 1880 O O . ARG A 1 236 ? -25.750 7.477 12.569 1.00 89.88 236 ARG A O 1
ATOM 1887 N N . GLN A 1 237 ? -25.435 6.266 14.444 1.00 88.69 237 GLN A N 1
ATOM 1888 C CA . GLN A 1 237 ? -25.924 7.285 15.373 1.00 88.69 237 GLN A CA 1
ATOM 1889 C C . GLN A 1 237 ? -25.106 8.578 15.281 1.00 88.69 237 GLN A C 1
ATOM 1891 O O . GLN A 1 237 ? -25.665 9.661 15.172 1.00 88.69 237 GLN A O 1
ATOM 1896 N N . HIS A 1 238 ? -23.776 8.480 15.250 1.00 87.00 238 HIS A N 1
ATOM 1897 C CA . HIS A 1 238 ? -22.905 9.653 15.149 1.00 87.00 238 HIS A CA 1
ATOM 1898 C C . HIS A 1 238 ? -23.075 10.391 13.819 1.00 87.00 238 HIS A C 1
ATOM 1900 O O . HIS A 1 238 ? -23.064 11.620 13.792 1.00 87.00 238 HIS A O 1
ATOM 1906 N N . ALA A 1 239 ? -23.253 9.663 12.713 1.00 89.62 239 ALA A N 1
ATOM 1907 C CA . ALA A 1 239 ? -23.540 10.275 11.420 1.00 89.62 239 ALA A CA 1
ATOM 1908 C C . ALA A 1 239 ? -24.893 11.004 11.429 1.00 89.62 239 ALA A C 1
ATOM 1910 O O . ALA A 1 239 ? -24.961 12.139 10.962 1.00 89.62 239 ALA A O 1
ATOM 1911 N N . ALA A 1 240 ? -25.931 10.389 12.006 1.00 92.69 240 ALA A N 1
ATOM 1912 C CA . ALA A 1 240 ? -27.244 11.009 12.165 1.00 92.69 240 ALA A CA 1
ATOM 1913 C C . ALA A 1 240 ? -27.174 12.273 13.039 1.00 92.69 240 ALA A C 1
ATOM 1915 O O . ALA A 1 240 ? -27.666 13.318 12.626 1.00 92.69 240 ALA A O 1
ATOM 1916 N N . ASN A 1 241 ? -26.471 12.217 14.175 1.00 91.38 241 ASN A N 1
ATOM 1917 C CA . ASN A 1 241 ? -26.281 13.364 15.069 1.00 91.38 241 ASN A CA 1
ATOM 1918 C C . ASN A 1 241 ? -25.572 14.535 14.370 1.00 91.38 241 ASN A C 1
ATOM 1920 O O . ASN A 1 241 ? -25.920 15.689 14.595 1.00 91.38 241 ASN A O 1
ATOM 1924 N N . ILE A 1 242 ? -24.580 14.264 13.512 1.00 91.62 242 ILE A N 1
ATOM 1925 C CA . ILE A 1 242 ? -23.913 15.322 12.740 1.00 91.62 242 ILE A CA 1
ATOM 1926 C C . ILE A 1 242 ? -24.904 15.997 11.786 1.00 91.62 242 ILE A C 1
ATOM 1928 O O . ILE A 1 242 ? -24.930 17.224 11.721 1.00 91.62 242 ILE A O 1
ATOM 1932 N N . VAL A 1 243 ? -25.723 15.215 11.076 1.00 94.56 243 VAL A N 1
ATOM 1933 C CA . VAL A 1 243 ? -26.741 15.750 10.158 1.00 94.56 243 VAL A CA 1
ATOM 1934 C C . VAL A 1 243 ? -27.773 16.586 10.921 1.00 94.56 243 VAL A C 1
ATOM 1936 O O . VAL A 1 243 ? -28.023 17.733 10.548 1.00 94.56 243 VAL A O 1
ATOM 1939 N N . ASP A 1 244 ? -28.296 16.068 12.029 1.00 95.12 244 ASP A N 1
ATOM 1940 C CA . ASP A 1 244 ? -29.276 16.761 12.870 1.00 95.12 244 ASP A CA 1
ATOM 1941 C C . ASP A 1 244 ? -28.731 18.081 13.443 1.00 95.12 244 ASP A C 1
ATOM 1943 O O . ASP A 1 244 ? -29.358 19.136 13.319 1.00 95.12 244 ASP A O 1
ATOM 1947 N N . LEU A 1 245 ? -27.501 18.069 13.972 1.00 94.31 245 LEU A N 1
ATOM 1948 C CA . LEU A 1 245 ? -26.839 19.281 14.454 1.00 94.31 245 LEU A CA 1
ATOM 1949 C C . LEU A 1 245 ? -26.631 20.297 13.329 1.00 94.31 245 LEU A C 1
ATOM 1951 O O . LEU A 1 245 ? -26.814 21.492 13.552 1.00 94.31 245 LEU A O 1
ATOM 1955 N N . THR A 1 246 ? -26.268 19.859 12.119 1.00 93.75 246 THR A N 1
ATOM 1956 C CA . THR A 1 246 ? -26.112 20.784 10.987 1.00 93.75 246 THR A CA 1
ATOM 1957 C C . THR A 1 246 ? -27.429 21.434 10.575 1.00 93.75 246 THR A C 1
ATOM 1959 O O . THR A 1 246 ? -27.437 22.643 10.337 1.00 93.75 246 THR A O 1
ATOM 1962 N N . HIS A 1 247 ? -28.530 20.676 10.558 1.00 95.56 247 HIS A N 1
ATOM 1963 C CA . HIS A 1 247 ? -29.865 21.202 10.272 1.00 95.56 247 HIS A CA 1
ATOM 1964 C C . HIS A 1 247 ? -30.312 22.176 11.366 1.00 95.56 247 HIS A C 1
ATOM 1966 O O . HIS A 1 247 ? -30.615 23.334 11.089 1.00 95.56 247 HIS A O 1
ATOM 1972 N N . THR A 1 248 ? -30.216 21.759 12.629 1.00 94.69 248 THR A N 1
ATOM 1973 C CA . THR A 1 248 ? -30.560 22.584 13.795 1.00 94.69 248 THR A CA 1
ATOM 1974 C C . THR A 1 248 ? -29.776 23.900 13.815 1.00 94.69 248 THR A C 1
ATOM 1976 O O . THR A 1 248 ? -30.336 24.959 14.091 1.00 94.69 248 THR A O 1
ATOM 1979 N N . ILE A 1 249 ? -28.478 23.872 13.489 1.00 94.69 249 ILE A N 1
ATOM 1980 C CA . ILE A 1 249 ? -27.644 25.079 13.377 1.00 94.69 249 ILE A CA 1
ATOM 1981 C C . ILE A 1 249 ? -28.115 25.977 12.227 1.00 94.69 249 ILE A C 1
ATOM 1983 O O . ILE A 1 249 ? -28.077 27.200 12.372 1.00 94.69 249 ILE A O 1
ATOM 1987 N N . ALA A 1 250 ? -28.520 25.413 11.086 1.00 93.50 250 ALA A N 1
ATOM 1988 C CA . ALA A 1 250 ? -29.047 26.189 9.966 1.00 93.50 250 ALA A CA 1
ATOM 1989 C C . ALA A 1 250 ? -30.362 26.890 10.345 1.00 93.50 250 ALA A C 1
ATOM 1991 O O . ALA A 1 250 ? -30.483 28.101 10.154 1.00 93.50 250 ALA A O 1
ATOM 1992 N N . ASP A 1 251 ? -31.284 26.174 10.988 1.00 92.00 251 ASP A N 1
ATOM 1993 C CA . ASP A 1 251 ? -32.560 26.726 11.450 1.00 92.00 251 ASP A CA 1
ATOM 1994 C C . ASP A 1 251 ? -32.369 27.808 12.512 1.00 92.00 251 ASP A C 1
ATOM 1996 O O . ASP A 1 251 ? -32.999 28.866 12.462 1.00 92.00 251 ASP A O 1
ATOM 2000 N N . LEU A 1 252 ? -31.480 27.566 13.483 1.00 91.62 252 LEU A N 1
ATOM 2001 C CA . LEU A 1 252 ? -31.167 28.531 14.536 1.00 91.62 252 LEU A CA 1
ATOM 2002 C C . LEU A 1 252 ? -30.516 29.796 13.976 1.00 91.62 252 LEU A C 1
ATOM 2004 O O . LEU A 1 252 ? -30.830 30.885 14.446 1.00 91.62 252 LEU A O 1
ATOM 2008 N N . LYS A 1 253 ? -29.665 29.693 12.947 1.00 90.69 253 LYS A N 1
ATOM 2009 C CA . LYS A 1 253 ? -29.120 30.876 12.257 1.00 90.69 253 LYS A CA 1
ATOM 2010 C C . LYS A 1 253 ? -30.223 31.708 11.611 1.00 90.69 253 LYS A C 1
ATOM 2012 O O . LYS A 1 253 ? -30.195 32.930 11.723 1.00 90.69 253 LYS A O 1
ATOM 2017 N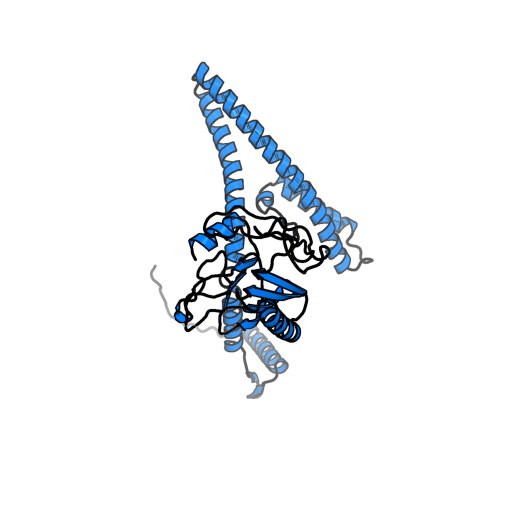 N . THR A 1 254 ? -31.176 31.061 10.943 1.00 90.25 254 THR A N 1
ATOM 2018 C CA . THR A 1 254 ? -32.294 31.747 10.281 1.00 90.25 254 THR A CA 1
ATOM 2019 C C . THR A 1 254 ? -33.204 32.428 11.301 1.00 90.25 254 THR A C 1
ATOM 2021 O O . THR A 1 254 ? -33.538 33.598 11.130 1.00 90.25 254 THR A O 1
ATOM 2024 N N . ARG A 1 255 ? -33.540 31.739 12.401 1.00 87.06 255 ARG A N 1
ATOM 2025 C CA . ARG A 1 255 ? -34.332 32.308 13.503 1.00 87.06 255 ARG A CA 1
ATOM 2026 C C . ARG A 1 255 ? -33.620 33.465 14.193 1.00 87.06 255 ARG A C 1
ATOM 2028 O O . ARG A 1 255 ? -34.214 34.522 14.350 1.00 87.06 255 ARG A O 1
ATOM 2035 N N . HIS A 1 256 ? -32.337 33.317 14.514 1.00 88.62 256 HIS A N 1
ATOM 2036 C CA . HIS A 1 256 ? -31.562 34.393 15.132 1.00 88.62 256 HIS A CA 1
ATOM 2037 C C . HIS A 1 256 ? -31.429 35.617 14.211 1.00 88.62 256 HIS A C 1
ATOM 2039 O O . HIS A 1 256 ? -31.506 36.746 14.680 1.00 88.62 256 HIS A O 1
ATOM 2045 N N . LYS A 1 257 ? -31.313 35.424 12.887 1.00 87.31 257 LYS A N 1
ATOM 2046 C CA . LYS A 1 257 ? -31.320 36.534 11.917 1.00 87.31 257 LYS A CA 1
ATOM 2047 C C . LYS A 1 257 ? -32.634 37.331 11.944 1.00 87.31 257 LYS A C 1
ATOM 2049 O O . LYS A 1 257 ? -32.603 38.527 11.669 1.00 87.31 257 LYS A O 1
ATOM 2054 N N . ARG A 1 258 ? -33.760 36.672 12.237 1.00 85.19 258 ARG A N 1
ATOM 2055 C CA . ARG A 1 258 ? -35.092 37.288 12.313 1.00 85.19 258 ARG A CA 1
ATOM 2056 C C . ARG A 1 258 ? -35.355 37.939 13.672 1.00 85.19 258 ARG A C 1
ATOM 2058 O O . ARG A 1 258 ? -35.811 39.073 13.706 1.00 85.19 258 ARG A O 1
ATOM 2065 N N . ASP A 1 259 ? -35.060 37.223 14.754 1.00 81.38 259 ASP A N 1
ATOM 2066 C CA . ASP A 1 259 ? -35.521 37.568 16.103 1.00 81.38 259 ASP A CA 1
ATOM 2067 C C . ASP A 1 259 ? -34.439 38.297 16.937 1.00 81.38 259 ASP A C 1
ATOM 2069 O O . ASP A 1 259 ? -34.776 38.954 17.913 1.00 81.38 259 ASP A O 1
ATOM 2073 N N . GLN A 1 260 ? -33.149 38.194 16.565 1.00 81.75 260 GLN A N 1
ATOM 2074 C CA . GLN A 1 260 ? -31.974 38.802 17.233 1.00 81.75 260 GLN A CA 1
ATOM 2075 C C . GLN A 1 260 ? -31.904 38.614 18.764 1.00 81.75 260 GLN A C 1
ATOM 2077 O O . GLN A 1 260 ? -31.305 39.417 19.471 1.00 81.75 260 GLN A O 1
ATOM 2082 N N . THR A 1 261 ? -32.487 37.538 19.295 1.00 85.38 261 THR A N 1
ATOM 2083 C CA . THR A 1 261 ? -32.517 37.268 20.741 1.00 85.38 261 THR A CA 1
ATOM 2084 C C . THR A 1 261 ? -31.234 36.605 21.252 1.00 85.38 261 THR A C 1
ATOM 2086 O O . THR A 1 261 ? -30.664 35.734 20.584 1.00 85.38 261 THR A O 1
ATOM 2089 N N . ASP A 1 262 ? -30.823 36.944 22.476 1.00 81.56 262 ASP A N 1
ATOM 2090 C CA . ASP A 1 262 ? -29.636 36.366 23.128 1.00 81.56 262 ASP A CA 1
ATOM 2091 C C . ASP A 1 262 ? -29.784 34.860 23.402 1.00 81.56 262 ASP A C 1
ATOM 2093 O O . ASP A 1 262 ? -28.846 34.088 23.184 1.00 81.56 262 ASP A O 1
ATOM 2097 N N . ASP A 1 263 ? -30.982 34.395 23.765 1.00 85.56 263 ASP A N 1
ATOM 2098 C CA . ASP A 1 263 ? -31.244 32.971 24.019 1.00 85.56 263 ASP A CA 1
ATOM 2099 C C . ASP A 1 263 ? -31.038 32.102 22.770 1.00 85.56 263 ASP A C 1
ATOM 2101 O O . ASP A 1 263 ? -30.468 31.005 22.834 1.00 85.56 263 ASP A O 1
ATOM 2105 N N . THR A 1 264 ? -31.445 32.598 21.593 1.00 84.50 264 THR A N 1
ATOM 2106 C CA . THR A 1 264 ? -31.222 31.875 20.330 1.00 84.50 264 THR A CA 1
ATOM 2107 C C . THR A 1 264 ? -29.742 31.837 19.957 1.00 84.50 264 THR A C 1
ATOM 2109 O O . THR A 1 264 ? -29.274 30.836 19.405 1.00 84.50 264 THR A O 1
ATOM 2112 N N . TYR A 1 265 ? -28.984 32.879 20.310 1.00 87.31 265 TYR A N 1
ATOM 2113 C CA . TYR A 1 265 ? -27.538 32.930 20.116 1.00 87.31 265 TYR A CA 1
ATOM 2114 C C . TYR A 1 265 ? -26.782 31.963 21.038 1.00 87.31 265 TYR A C 1
ATOM 2116 O O . TYR A 1 265 ? -25.872 31.258 20.582 1.00 87.31 265 TYR A O 1
ATOM 2124 N N . LEU A 1 266 ? -27.174 31.874 22.313 1.00 90.69 266 LEU A N 1
ATOM 2125 C CA . LEU A 1 266 ? -26.604 30.928 23.275 1.00 90.69 266 LEU A CA 1
ATOM 2126 C C . LEU A 1 266 ? -26.825 29.482 22.820 1.00 90.69 266 LEU A C 1
ATOM 2128 O O . LEU A 1 266 ? -25.870 28.704 22.739 1.00 90.69 266 LEU A O 1
ATOM 2132 N N . LEU A 1 267 ? -28.053 29.145 22.415 1.00 91.12 267 LEU A N 1
ATOM 2133 C CA . LEU A 1 267 ? -28.381 27.814 21.907 1.00 91.12 267 LEU A CA 1
ATOM 2134 C C . LEU A 1 267 ? -27.627 27.489 20.607 1.00 91.12 267 LEU A C 1
ATOM 2136 O O . LEU A 1 267 ? -27.108 26.383 20.442 1.00 91.12 267 LEU A O 1
ATOM 2140 N N . LEU A 1 268 ? -27.500 28.452 19.688 1.00 91.25 268 LEU A N 1
ATOM 2141 C CA . LEU A 1 268 ? -26.698 28.297 18.471 1.00 91.25 268 LEU A CA 1
ATOM 2142 C C . LEU A 1 268 ? -25.219 28.039 18.794 1.00 91.25 268 LEU A C 1
ATOM 2144 O O . LEU A 1 268 ? -24.569 27.213 18.144 1.00 91.25 268 LEU A O 1
ATOM 2148 N N . THR A 1 269 ? -24.675 28.749 19.780 1.00 92.38 269 THR A N 1
ATOM 2149 C CA . THR A 1 269 ? -23.283 28.609 20.217 1.00 92.38 269 THR A CA 1
ATOM 2150 C C . THR A 1 269 ? -23.035 27.241 20.841 1.00 92.38 269 THR A C 1
ATOM 2152 O O . THR A 1 269 ? -22.043 26.590 20.497 1.00 92.38 269 THR A O 1
ATOM 2155 N N . ASP A 1 270 ? -23.964 26.766 21.670 1.00 95.00 270 ASP A N 1
ATOM 2156 C CA . ASP A 1 270 ? -23.919 25.428 22.251 1.00 95.00 270 ASP A CA 1
ATOM 2157 C C . ASP A 1 270 ? -23.986 24.334 21.174 1.00 95.00 270 ASP A C 1
ATOM 2159 O O . ASP A 1 270 ? -23.107 23.474 21.108 1.00 95.00 270 ASP A O 1
ATOM 2163 N N . LYS A 1 271 ? -24.937 24.411 20.235 1.00 93.69 271 LYS A N 1
ATOM 2164 C CA . LYS A 1 271 ? -25.048 23.425 19.143 1.00 93.69 271 LYS A CA 1
ATOM 2165 C C . LYS A 1 271 ? -23.817 23.414 18.236 1.00 93.69 271 LYS A C 1
ATOM 2167 O O . LYS A 1 271 ? -23.351 22.350 17.829 1.00 93.69 271 LYS A O 1
ATOM 2172 N N . ARG A 1 272 ? -23.216 24.580 17.972 1.00 93.75 272 ARG A N 1
ATOM 2173 C CA . ARG A 1 272 ? -21.926 24.681 17.265 1.00 93.75 272 ARG A CA 1
ATOM 2174 C C . ARG A 1 272 ? -20.780 24.040 18.045 1.00 93.75 272 ARG A C 1
ATOM 2176 O O . ARG A 1 272 ? -19.912 23.436 17.418 1.00 93.75 272 ARG A O 1
ATOM 2183 N N . ARG A 1 273 ? -20.750 24.180 19.375 1.00 95.12 273 ARG A N 1
ATOM 2184 C CA . ARG A 1 273 ? -19.767 23.505 20.235 1.00 95.12 273 ARG A CA 1
ATOM 2185 C C . ARG A 1 273 ? -19.922 21.990 20.126 1.00 95.12 273 ARG A C 1
ATOM 2187 O O . ARG A 1 273 ? -18.957 21.341 19.745 1.00 95.12 273 ARG A O 1
ATOM 2194 N N . GLN A 1 274 ? -21.139 21.469 20.295 1.00 92.69 274 GLN A N 1
ATOM 2195 C CA . GLN A 1 274 ? -21.430 20.034 20.164 1.00 92.69 274 GLN A CA 1
ATOM 2196 C C . GLN A 1 274 ? -20.961 19.469 18.810 1.00 92.69 274 GLN A C 1
ATOM 2198 O O . GLN A 1 274 ? -20.311 18.425 18.755 1.00 92.69 274 GLN A O 1
ATOM 2203 N N . LEU A 1 275 ? -21.208 20.186 17.705 1.00 93.31 275 LEU A N 1
ATOM 2204 C CA . LEU A 1 275 ? -20.730 19.770 16.382 1.00 93.31 275 LEU A CA 1
ATOM 2205 C C . LEU A 1 275 ? -19.194 19.796 16.271 1.00 93.31 275 LEU A C 1
ATOM 2207 O O . LEU A 1 275 ? -18.602 18.877 15.701 1.00 93.31 275 LEU A O 1
ATOM 2211 N N . ARG A 1 276 ? -18.533 20.834 16.802 1.00 92.06 276 ARG A N 1
ATOM 2212 C CA . ARG A 1 276 ? -17.062 20.921 16.806 1.00 92.06 276 ARG A CA 1
ATOM 2213 C C . ARG A 1 276 ? -16.430 19.794 17.609 1.00 92.06 276 ARG A C 1
ATOM 2215 O O . ARG A 1 276 ? -15.414 19.265 17.164 1.00 92.06 276 ARG A O 1
ATOM 2222 N N . ASP A 1 277 ? -17.023 19.407 18.730 1.00 89.06 277 ASP A N 1
ATOM 2223 C CA . ASP A 1 277 ? -16.501 18.333 19.576 1.00 89.06 277 ASP A CA 1
ATOM 2224 C C . ASP A 1 277 ? -16.540 16.990 18.827 1.00 89.06 277 ASP A C 1
ATOM 2226 O O . ASP A 1 277 ? -15.521 16.299 18.734 1.00 89.06 277 ASP A O 1
ATOM 2230 N N . LEU A 1 278 ? -17.658 16.677 18.158 1.00 85.50 278 LEU A N 1
ATOM 2231 C CA . LEU A 1 278 ? -17.787 15.478 17.315 1.00 85.50 278 LEU A CA 1
ATOM 2232 C C . LEU A 1 278 ? -16.790 15.464 16.143 1.00 85.50 278 LEU A C 1
ATOM 2234 O O . LEU A 1 278 ? -16.175 14.438 15.835 1.00 85.50 278 LEU A O 1
ATOM 2238 N N . LEU A 1 279 ? -16.597 16.605 15.476 1.00 86.56 279 LEU A N 1
ATOM 2239 C CA . LEU A 1 279 ? -15.627 16.718 14.383 1.00 86.56 279 LEU A CA 1
ATOM 2240 C C . LEU A 1 279 ? -14.182 16.612 14.884 1.00 86.56 279 LEU A C 1
ATOM 2242 O O . LEU A 1 279 ? -13.351 15.992 14.215 1.00 86.56 279 LEU A O 1
ATOM 2246 N N . SER A 1 280 ? -13.890 17.154 16.066 1.00 86.25 280 SER A N 1
ATOM 2247 C CA . SER A 1 280 ? -12.571 17.076 16.699 1.00 86.25 280 SER A CA 1
ATOM 2248 C C . SER A 1 280 ? -12.204 15.634 17.040 1.00 86.25 280 SER A C 1
ATOM 2250 O O . SER A 1 280 ? -11.092 15.202 16.739 1.00 86.25 280 SER A O 1
ATOM 2252 N N . GLN A 1 281 ? -13.149 14.836 17.546 1.00 79.25 281 GLN A N 1
ATOM 2253 C CA . GLN A 1 281 ? -12.942 13.397 17.761 1.00 79.25 281 GLN A CA 1
ATOM 2254 C C . GLN A 1 281 ? -12.607 12.659 16.452 1.00 79.25 281 GLN A C 1
ATOM 2256 O O . GLN A 1 281 ? -11.685 11.839 16.400 1.00 79.25 281 GLN A O 1
ATOM 2261 N N . LYS A 1 282 ? -13.297 12.986 15.351 1.00 81.38 282 LYS A N 1
ATOM 2262 C CA . LYS A 1 282 ? -13.018 12.408 14.024 1.00 81.38 282 LYS A CA 1
ATOM 2263 C C . LYS A 1 282 ? -11.651 12.833 13.474 1.00 81.38 282 LYS A C 1
ATOM 2265 O O . LYS A 1 282 ? -10.958 12.020 12.851 1.00 81.38 282 LYS A O 1
ATOM 2270 N N . LEU A 1 283 ? -11.258 14.087 13.702 1.00 80.75 283 LEU A N 1
ATOM 2271 C CA . LEU A 1 283 ? -9.942 14.607 13.339 1.00 80.75 283 LEU A CA 1
ATOM 2272 C C . LEU A 1 283 ? -8.841 13.870 14.106 1.00 80.75 283 LEU A C 1
ATOM 2274 O O . LEU A 1 283 ? -7.910 13.369 13.477 1.00 80.75 283 LEU A O 1
ATOM 2278 N N . LEU A 1 284 ? -8.985 13.729 15.428 1.00 77.50 284 LEU A N 1
ATOM 2279 C CA . LEU A 1 284 ? -8.054 12.978 16.269 1.00 77.50 284 LEU A CA 1
ATOM 2280 C C . LEU A 1 284 ? -7.890 11.550 15.752 1.00 77.50 284 LEU A C 1
ATOM 2282 O O . LEU A 1 284 ? -6.776 11.150 15.438 1.00 77.50 284 LEU A O 1
ATOM 2286 N N . HIS A 1 285 ? -8.977 10.815 15.519 1.00 74.44 285 HIS A N 1
ATOM 2287 C CA . HIS A 1 285 ? -8.886 9.462 14.952 1.00 74.44 285 HIS A CA 1
ATOM 2288 C C . HIS A 1 285 ? -8.123 9.406 13.619 1.00 74.44 285 HIS A C 1
ATOM 2290 O O . HIS A 1 285 ? -7.361 8.476 13.345 1.00 74.44 285 HIS A O 1
ATOM 2296 N N . THR A 1 286 ? -8.303 10.418 12.772 1.00 73.06 286 THR A N 1
ATOM 2297 C CA . THR A 1 286 ? -7.607 10.517 11.482 1.00 73.06 286 THR A CA 1
ATOM 2298 C C . THR A 1 286 ? -6.109 10.781 11.670 1.00 73.06 286 THR A C 1
ATOM 2300 O O . THR A 1 286 ? -5.290 10.133 11.015 1.00 73.06 286 THR A O 1
ATOM 2303 N N . ILE A 1 287 ? -5.742 11.662 12.606 1.00 75.94 287 ILE A N 1
ATOM 2304 C CA . ILE A 1 287 ? -4.351 11.926 13.002 1.00 75.94 287 ILE A CA 1
ATOM 2305 C C . ILE A 1 287 ? -3.709 10.656 13.565 1.00 75.94 287 ILE A C 1
ATOM 2307 O O . ILE A 1 287 ? -2.624 10.277 13.134 1.00 75.94 287 ILE A O 1
ATOM 2311 N N . TRP A 1 288 ? -4.395 9.955 14.468 1.00 68.81 288 TRP A N 1
ATOM 2312 C CA . TRP A 1 288 ? -3.926 8.701 15.057 1.00 68.81 288 TRP A CA 1
ATOM 2313 C C . TRP A 1 288 ? -3.682 7.634 13.986 1.00 68.81 288 TRP A C 1
ATOM 2315 O O . TRP A 1 288 ? -2.618 7.018 13.956 1.00 68.81 288 TRP A O 1
ATOM 2325 N N . LYS A 1 289 ? -4.604 7.469 13.029 1.00 68.88 289 LYS A N 1
ATOM 2326 C CA . LYS A 1 289 ? -4.415 6.571 11.875 1.00 68.88 289 LYS A CA 1
ATOM 2327 C C . LYS A 1 289 ? -3.226 6.956 10.996 1.00 68.88 289 LYS A C 1
ATOM 2329 O O . LYS A 1 289 ? -2.526 6.068 10.517 1.00 68.88 289 LYS A O 1
ATOM 2334 N N . SER A 1 290 ? -3.001 8.250 10.780 1.00 67.44 290 SER A N 1
ATOM 2335 C CA . SER A 1 290 ? -1.853 8.749 10.015 1.00 67.44 290 SER A CA 1
ATOM 2336 C C . SER A 1 290 ? -0.534 8.477 10.749 1.00 67.44 290 SER A C 1
ATOM 2338 O O . SER A 1 290 ? 0.404 7.918 10.178 1.00 67.44 290 SER A O 1
ATOM 2340 N N . ASN A 1 291 ? -0.484 8.791 12.045 1.00 63.28 291 ASN A N 1
ATOM 2341 C CA . ASN A 1 291 ? 0.688 8.589 12.896 1.00 63.28 291 ASN A CA 1
ATOM 2342 C C . ASN A 1 291 ? 0.979 7.109 13.144 1.00 63.28 291 ASN A C 1
ATOM 2344 O O . ASN A 1 291 ? 2.131 6.730 13.326 1.00 63.28 291 ASN A O 1
ATOM 2348 N N . ARG A 1 292 ? -0.025 6.235 13.083 1.00 60.31 292 ARG A N 1
ATOM 2349 C CA . ARG A 1 292 ? 0.163 4.787 13.194 1.00 60.31 292 ARG A CA 1
ATOM 2350 C C . ARG A 1 292 ? 1.123 4.241 12.139 1.00 60.31 292 ARG A C 1
ATOM 2352 O O . ARG A 1 292 ? 1.980 3.436 12.477 1.00 60.31 292 ARG A O 1
ATOM 2359 N N . HIS A 1 293 ? 1.035 4.701 10.891 1.00 52.97 293 HIS A N 1
ATOM 2360 C CA . HIS A 1 293 ? 1.980 4.278 9.853 1.00 52.97 293 HIS A CA 1
ATOM 2361 C C . HIS A 1 293 ? 3.407 4.757 10.170 1.00 52.97 293 HIS A C 1
ATOM 2363 O O . HIS A 1 293 ? 4.380 4.054 9.914 1.00 52.97 293 HIS A O 1
ATOM 2369 N N . PHE A 1 294 ? 3.537 5.925 10.805 1.00 54.03 294 PHE A N 1
ATOM 2370 C CA . PHE A 1 294 ? 4.813 6.384 11.341 1.00 54.03 294 PHE A CA 1
ATOM 2371 C C . PHE A 1 294 ? 5.302 5.487 12.490 1.00 54.03 294 PHE A C 1
ATOM 2373 O O . PHE A 1 294 ? 6.452 5.081 12.463 1.00 54.03 294 PHE A O 1
ATOM 2380 N N . TYR A 1 295 ? 4.471 5.087 13.454 1.00 54.94 295 TYR A N 1
ATOM 2381 C CA . TYR A 1 295 ? 4.909 4.206 14.550 1.00 54.94 295 TYR A CA 1
ATOM 2382 C C . TYR A 1 295 ? 5.209 2.763 14.111 1.00 54.94 295 TYR A C 1
ATOM 2384 O O . TYR A 1 295 ? 6.184 2.175 14.573 1.00 54.94 295 TYR A O 1
ATOM 2392 N N . GLU A 1 296 ? 4.413 2.194 13.203 1.00 51.03 296 GLU A N 1
ATOM 2393 C CA . GLU A 1 296 ? 4.592 0.821 12.708 1.00 51.03 296 GLU A CA 1
ATOM 2394 C C . GLU A 1 296 ? 5.807 0.691 11.765 1.00 51.03 296 GLU A C 1
ATOM 2396 O O . GLU A 1 296 ? 6.458 -0.357 11.744 1.00 51.03 296 GLU A O 1
ATOM 2401 N N . PHE A 1 297 ? 6.146 1.750 11.013 1.00 52.22 297 PHE A N 1
ATOM 2402 C CA . PHE A 1 297 ? 7.158 1.702 9.944 1.00 52.22 297 PHE A CA 1
ATOM 2403 C C . PHE A 1 297 ? 8.300 2.727 10.063 1.00 52.22 297 PHE A C 1
ATOM 2405 O O . PHE A 1 297 ? 9.187 2.744 9.206 1.00 52.22 297 PHE A O 1
ATOM 2412 N N . SER A 1 298 ? 8.342 3.566 11.104 1.00 52.94 298 SER A N 1
ATOM 2413 C CA . SER A 1 298 ? 9.547 4.345 11.434 1.00 52.94 298 SER A CA 1
ATOM 2414 C C . SER A 1 298 ? 10.702 3.401 11.778 1.00 52.94 298 SER A C 1
ATOM 2416 O O . SER A 1 298 ? 10.506 2.205 12.015 1.00 52.94 298 SER A O 1
ATOM 2418 N N . ASN A 1 299 ? 11.931 3.924 11.775 1.00 55.91 299 ASN A N 1
ATOM 2419 C CA . ASN A 1 299 ? 13.134 3.176 12.129 1.00 55.91 299 ASN A CA 1
ATOM 2420 C C . ASN A 1 299 ? 12.910 2.468 13.465 1.00 55.91 299 ASN A C 1
ATOM 2422 O O . ASN A 1 299 ? 12.916 3.106 14.510 1.00 55.91 299 ASN A O 1
ATOM 2426 N N . LYS A 1 300 ? 12.669 1.155 13.374 1.00 61.91 300 LYS A N 1
ATOM 2427 C CA . LYS A 1 300 ? 12.196 0.232 14.410 1.00 61.91 300 LYS A CA 1
ATOM 2428 C C . LYS A 1 300 ? 12.862 0.497 15.761 1.00 61.91 300 LYS A C 1
ATOM 2430 O O . LYS A 1 300 ? 13.840 -0.159 16.112 1.00 61.91 300 LYS A O 1
ATOM 2435 N N . CYS A 1 301 ? 12.307 1.422 16.536 1.00 57.84 301 CYS A N 1
ATOM 2436 C CA . CYS A 1 301 ? 12.777 1.775 17.872 1.00 57.84 301 CYS A CA 1
ATOM 2437 C C . CYS A 1 301 ? 12.721 0.558 18.802 1.00 57.84 301 CYS A C 1
ATOM 2439 O O . CYS A 1 301 ? 13.594 0.403 19.648 1.00 57.84 301 CYS A O 1
ATOM 2441 N N . TRP A 1 302 ? 11.806 -0.383 18.551 1.00 54.38 302 TRP A N 1
ATOM 2442 C CA . TRP A 1 302 ? 11.762 -1.680 19.224 1.00 54.38 302 TRP A CA 1
ATOM 2443 C C . TRP A 1 302 ? 12.980 -2.573 18.944 1.00 54.38 302 TRP A C 1
ATOM 2445 O O . TRP A 1 302 ? 13.337 -3.360 19.806 1.00 54.38 302 TRP A O 1
ATOM 2455 N N . ARG A 1 303 ? 13.662 -2.466 17.789 1.00 62.38 303 ARG A N 1
ATOM 2456 C CA . ARG A 1 303 ? 14.915 -3.210 17.541 1.00 62.38 303 ARG A CA 1
ATOM 2457 C C . ARG A 1 303 ? 16.055 -2.647 18.373 1.00 62.38 303 ARG A C 1
ATOM 2459 O O . ARG A 1 303 ? 16.836 -3.415 18.925 1.00 62.38 303 ARG A O 1
ATOM 2466 N N . THR A 1 304 ? 16.149 -1.322 18.452 1.00 66.31 304 THR A N 1
ATOM 2467 C CA . THR A 1 304 ? 17.127 -0.651 19.312 1.00 66.31 304 THR A CA 1
ATOM 2468 C C . THR A 1 304 ? 16.828 -0.974 20.770 1.00 66.31 304 THR A C 1
ATOM 2470 O O . THR A 1 304 ? 17.711 -1.469 21.449 1.00 66.31 304 THR A O 1
ATOM 2473 N N . LEU A 1 305 ? 15.572 -0.845 21.207 1.00 70.12 305 LEU A N 1
ATOM 2474 C CA . LEU A 1 305 ? 15.124 -1.201 22.554 1.00 70.12 305 LEU A CA 1
ATOM 2475 C C . LEU A 1 305 ? 15.373 -2.678 22.880 1.00 70.12 305 LEU A C 1
ATOM 2477 O O . LEU A 1 305 ? 15.912 -2.968 23.938 1.00 70.12 305 LEU A O 1
ATOM 2481 N N . ALA A 1 306 ? 15.041 -3.608 21.982 1.00 73.25 306 ALA A N 1
ATOM 2482 C CA . ALA A 1 306 ? 15.291 -5.035 22.177 1.00 73.25 306 ALA A CA 1
ATOM 2483 C C . ALA A 1 306 ? 16.791 -5.333 22.293 1.00 73.25 306 ALA A C 1
ATOM 2485 O O . ALA A 1 306 ? 17.189 -6.107 23.157 1.00 73.25 306 ALA A O 1
ATOM 2486 N N . ARG A 1 307 ? 17.640 -4.681 21.484 1.00 75.56 307 ARG A N 1
ATOM 2487 C CA . ARG A 1 307 ? 19.101 -4.776 21.634 1.00 75.56 307 ARG A CA 1
ATOM 2488 C C . ARG A 1 307 ? 19.575 -4.181 22.952 1.00 75.56 307 ARG A C 1
ATOM 2490 O O . ARG A 1 307 ? 20.383 -4.809 23.620 1.00 75.56 307 ARG A O 1
ATOM 2497 N N . THR A 1 308 ? 19.074 -3.012 23.343 1.00 77.31 308 THR A N 1
ATOM 2498 C CA . THR A 1 308 ? 19.431 -2.365 24.611 1.00 77.31 308 THR A CA 1
ATOM 2499 C C . THR A 1 308 ? 18.993 -3.215 25.803 1.00 77.31 308 THR A C 1
ATOM 2501 O O . THR A 1 308 ? 19.759 -3.366 26.747 1.00 77.31 308 THR A O 1
ATOM 2504 N N . LEU A 1 309 ? 17.807 -3.828 25.751 1.00 76.94 309 LEU A N 1
ATOM 2505 C CA . LEU A 1 309 ? 17.312 -4.768 26.759 1.00 76.94 309 LEU A CA 1
ATOM 2506 C C . LEU A 1 309 ? 18.168 -6.035 26.808 1.00 76.94 309 LEU A C 1
ATOM 2508 O O . LEU A 1 309 ? 18.591 -6.415 27.891 1.00 76.94 309 LEU A O 1
ATOM 2512 N N . GLN A 1 310 ? 18.501 -6.641 25.665 1.00 79.69 310 GLN A N 1
ATOM 2513 C CA . GLN A 1 310 ? 19.418 -7.787 25.616 1.00 79.69 310 GLN A CA 1
ATOM 2514 C C . GLN A 1 310 ? 20.813 -7.429 26.144 1.00 79.69 310 GLN A C 1
ATOM 2516 O O . GLN A 1 310 ? 21.431 -8.230 26.838 1.00 79.69 310 GLN A O 1
ATOM 2521 N N . GLN A 1 311 ? 21.314 -6.229 25.848 1.00 80.19 311 GLN A N 1
ATOM 2522 C CA . GLN A 1 311 ? 22.610 -5.751 26.323 1.00 80.19 311 GLN A CA 1
ATOM 2523 C C . GLN A 1 311 ? 22.596 -5.505 27.836 1.00 80.19 311 GLN A C 1
ATOM 2525 O O . GLN A 1 311 ? 23.502 -5.971 28.521 1.00 80.19 311 GLN A O 1
ATOM 2530 N N . LYS A 1 312 ? 21.543 -4.875 28.373 1.00 81.00 312 LYS A N 1
ATOM 2531 C CA . LYS A 1 312 ? 21.335 -4.741 29.822 1.00 81.00 312 LYS A CA 1
ATOM 2532 C C . LYS A 1 312 ? 21.190 -6.104 30.497 1.00 81.00 312 LYS A C 1
ATOM 2534 O O . LYS A 1 312 ? 21.830 -6.350 31.508 1.00 81.00 312 LYS A O 1
ATOM 2539 N N . GLN A 1 313 ? 20.411 -7.021 29.926 1.00 77.00 313 GLN A N 1
ATOM 2540 C CA . GLN A 1 313 ? 20.228 -8.365 30.476 1.00 77.00 313 GLN A CA 1
ATOM 2541 C C . GLN A 1 313 ? 21.541 -9.157 30.500 1.00 77.00 313 GLN A C 1
ATOM 2543 O O . GLN A 1 313 ? 21.781 -9.882 31.457 1.00 77.00 313 GLN A O 1
ATOM 2548 N N . ARG A 1 314 ? 22.416 -8.980 29.498 1.00 73.75 314 ARG A N 1
ATOM 2549 C CA . ARG A 1 314 ? 23.782 -9.534 29.499 1.00 73.75 314 ARG A CA 1
ATOM 2550 C C . ARG A 1 314 ? 24.679 -8.878 30.550 1.00 73.75 314 ARG A C 1
ATOM 2552 O O . ARG A 1 314 ? 25.428 -9.588 31.202 1.00 73.75 314 ARG A O 1
ATOM 2559 N N . GLN A 1 315 ? 24.594 -7.560 30.737 1.00 75.69 315 GLN A N 1
ATOM 2560 C CA . GLN A 1 315 ? 25.358 -6.844 31.772 1.00 75.69 315 GLN A CA 1
ATOM 2561 C C . GLN A 1 315 ? 24.941 -7.242 33.194 1.00 75.69 315 GLN A C 1
ATOM 2563 O O . GLN A 1 315 ? 25.786 -7.342 34.074 1.00 75.69 315 GLN A O 1
ATOM 2568 N N . HIS A 1 316 ? 23.650 -7.490 33.414 1.00 70.62 316 HIS A N 1
ATOM 2569 C CA . HIS A 1 316 ? 23.106 -7.942 34.696 1.00 70.62 316 HIS A CA 1
ATOM 2570 C C . HIS A 1 316 ? 23.075 -9.475 34.834 1.00 70.62 316 HIS A C 1
ATOM 2572 O O . HIS A 1 316 ? 22.514 -9.991 35.800 1.00 70.62 316 HIS A O 1
ATOM 2578 N N . HIS A 1 317 ? 23.646 -10.220 33.880 1.00 76.69 317 HIS A N 1
ATOM 2579 C CA . HIS A 1 317 ? 23.702 -11.674 33.963 1.00 76.69 317 HIS A CA 1
ATOM 2580 C C . HIS A 1 317 ? 24.793 -12.099 34.947 1.00 76.69 317 HIS A C 1
ATOM 2582 O O . HIS A 1 317 ? 25.974 -11.807 34.769 1.00 76.69 317 HIS A O 1
ATOM 2588 N N . ILE A 1 318 ? 24.396 -12.804 35.999 1.00 77.56 318 ILE A N 1
ATOM 2589 C CA . ILE A 1 318 ? 25.309 -13.235 37.053 1.00 77.56 318 ILE A CA 1
ATOM 2590 C C . ILE A 1 318 ? 25.946 -14.559 36.631 1.00 77.56 318 ILE A C 1
ATOM 2592 O O . ILE A 1 318 ? 25.293 -15.598 36.633 1.00 77.56 318 ILE A O 1
ATOM 2596 N N . HIS A 1 319 ? 27.227 -14.514 36.262 1.00 76.62 319 HIS A N 1
ATOM 2597 C CA . HIS A 1 319 ? 27.968 -15.674 35.752 1.00 76.62 319 HIS A CA 1
ATOM 2598 C C . HIS A 1 319 ? 28.351 -16.700 36.829 1.00 76.62 319 HIS A C 1
ATOM 2600 O O . HIS A 1 319 ? 28.545 -17.874 36.521 1.00 76.62 319 HIS A O 1
ATOM 2606 N N . GLN A 1 320 ? 28.514 -16.258 38.079 1.00 83.62 320 GLN A N 1
ATOM 2607 C CA . GLN A 1 320 ? 28.845 -17.122 39.210 1.00 83.62 320 GLN A CA 1
ATOM 2608 C C . GLN A 1 320 ? 28.517 -16.438 40.536 1.00 83.62 320 GLN A C 1
ATOM 2610 O O . GLN A 1 320 ? 28.615 -15.216 40.648 1.00 83.62 320 GLN A O 1
ATOM 2615 N N . VAL A 1 321 ? 28.171 -17.230 41.548 1.00 83.44 321 VAL A N 1
ATOM 2616 C CA . VAL A 1 321 ? 27.925 -16.765 42.920 1.00 83.44 321 VAL A CA 1
ATOM 2617 C C . VAL A 1 321 ? 28.732 -17.620 43.886 1.00 83.44 321 VAL A C 1
ATOM 2619 O O . VAL A 1 321 ? 28.833 -18.833 43.711 1.00 83.44 321 VAL A O 1
ATOM 2622 N N . LYS A 1 322 ? 29.320 -16.990 44.905 1.00 83.62 322 LYS A N 1
ATOM 2623 C CA . LYS A 1 322 ? 30.008 -17.700 45.983 1.00 83.62 322 LYS A CA 1
ATOM 2624 C C . LYS A 1 322 ? 28.976 -18.219 46.983 1.00 83.62 322 LYS A C 1
ATOM 2626 O O . LYS A 1 322 ? 28.208 -17.435 47.538 1.00 83.62 322 LYS A O 1
ATOM 2631 N N . GLY A 1 323 ? 28.941 -19.534 47.176 1.00 76.19 323 GLY A N 1
ATOM 2632 C CA . GLY A 1 323 ? 28.097 -20.182 48.174 1.00 76.19 323 GLY A CA 1
ATOM 2633 C C . GLY A 1 323 ? 28.596 -19.950 49.603 1.00 76.19 323 GLY A C 1
ATOM 2634 O O . GLY A 1 323 ? 29.682 -19.415 49.835 1.00 76.19 323 GLY A O 1
ATOM 2635 N N . ARG A 1 324 ? 27.790 -20.364 50.586 1.00 71.81 324 ARG A N 1
ATOM 2636 C CA . ARG A 1 324 ? 28.097 -20.232 52.025 1.00 71.81 324 ARG A CA 1
ATOM 2637 C C . ARG A 1 324 ? 29.262 -21.125 52.471 1.00 71.81 324 ARG A C 1
ATOM 2639 O O . ARG A 1 324 ? 29.969 -20.796 53.411 1.00 71.81 324 ARG A O 1
ATOM 2646 N N . ASP A 1 325 ? 29.461 -22.219 51.747 1.00 76.88 325 ASP A N 1
ATOM 2647 C CA . ASP A 1 325 ? 30.584 -23.159 51.798 1.00 76.88 325 ASP A CA 1
ATOM 2648 C C . ASP A 1 325 ? 31.875 -22.596 51.172 1.00 76.88 325 ASP A C 1
ATOM 2650 O O . ASP A 1 325 ? 32.907 -23.258 51.156 1.00 76.88 325 ASP A O 1
ATOM 2654 N N . GLY A 1 326 ? 31.830 -21.374 50.633 1.00 75.44 326 GLY A N 1
ATOM 2655 C CA . GLY A 1 326 ? 32.968 -20.712 50.004 1.00 75.44 326 GLY A CA 1
ATOM 2656 C C . GLY A 1 326 ? 33.263 -21.180 48.578 1.00 75.44 326 GLY A C 1
ATOM 2657 O O . GLY A 1 326 ? 34.144 -20.604 47.936 1.00 75.44 326 GLY A O 1
ATOM 2658 N N . THR A 1 327 ? 32.516 -22.160 48.059 1.00 82.06 327 THR A N 1
ATOM 2659 C CA . THR A 1 327 ? 32.687 -22.683 46.700 1.00 82.06 327 THR A CA 1
ATOM 2660 C C . THR A 1 327 ? 32.002 -21.787 45.664 1.00 82.06 327 THR A C 1
ATOM 2662 O O . THR A 1 327 ? 30.982 -21.144 45.927 1.00 82.06 327 THR A O 1
ATOM 2665 N N . MET A 1 328 ? 32.582 -21.704 44.465 1.00 82.94 328 MET A N 1
ATOM 2666 C CA . MET A 1 328 ? 32.042 -20.890 43.373 1.00 82.94 328 MET A CA 1
ATOM 2667 C C . MET A 1 328 ? 31.035 -21.701 42.561 1.00 82.94 328 MET A C 1
ATOM 2669 O O . MET A 1 328 ? 31.387 -22.702 41.940 1.00 82.94 328 MET A O 1
ATOM 2673 N N . LYS A 1 329 ? 29.782 -21.247 42.533 1.00 80.75 329 LYS A N 1
ATOM 2674 C CA . LYS A 1 329 ? 28.671 -21.930 41.866 1.00 80.75 329 LYS A CA 1
ATOM 2675 C C . LYS A 1 329 ? 28.382 -21.243 40.532 1.00 80.75 329 LYS A C 1
ATOM 2677 O O . LYS A 1 329 ? 28.191 -20.028 40.492 1.00 80.75 329 LYS A O 1
ATOM 2682 N N . ARG A 1 330 ? 28.395 -22.014 39.438 1.00 82.69 330 ARG A N 1
ATOM 2683 C CA . ARG A 1 330 ? 28.253 -21.520 38.049 1.00 82.69 330 ARG A CA 1
ATOM 2684 C C . ARG A 1 330 ? 26.981 -22.001 37.350 1.00 82.69 330 ARG A C 1
ATOM 2686 O O . ARG A 1 330 ? 26.537 -21.368 36.398 1.00 82.69 330 ARG A O 1
ATOM 2693 N N . ALA A 1 331 ? 26.391 -23.109 37.801 1.00 82.62 331 ALA A N 1
ATOM 2694 C CA . ALA A 1 331 ? 25.139 -23.604 37.242 1.00 82.62 331 ALA A CA 1
ATOM 2695 C C . ALA A 1 331 ? 23.964 -22.724 37.694 1.00 82.62 331 ALA A C 1
ATOM 2697 O O . ALA A 1 331 ? 23.899 -22.287 38.843 1.00 82.62 331 ALA A O 1
ATOM 2698 N N . LEU A 1 332 ? 23.009 -22.480 36.793 1.00 76.12 332 LEU A N 1
ATOM 2699 C CA . LEU A 1 332 ? 21.880 -21.578 37.045 1.00 76.12 332 LEU A CA 1
ATOM 2700 C C . LEU A 1 332 ? 21.033 -22.014 38.254 1.00 76.12 332 LEU A C 1
ATOM 2702 O O . LEU A 1 332 ? 20.624 -21.173 39.052 1.00 76.12 332 LEU A O 1
ATOM 2706 N N . ALA A 1 333 ? 20.805 -23.322 38.409 1.00 81.12 333 ALA A N 1
ATOM 2707 C CA . ALA A 1 333 ? 20.064 -23.882 39.539 1.00 81.12 333 ALA A CA 1
ATOM 2708 C C . ALA A 1 333 ? 20.747 -23.568 40.882 1.00 81.12 333 ALA A C 1
ATOM 2710 O O . ALA A 1 333 ? 20.093 -23.126 41.828 1.00 81.12 333 ALA A O 1
ATOM 2711 N N . ASP A 1 334 ? 22.072 -23.700 40.922 1.00 80.56 334 ASP A N 1
ATOM 2712 C CA . ASP A 1 334 ? 22.882 -23.461 42.113 1.00 80.56 334 ASP A CA 1
ATOM 2713 C C . ASP A 1 334 ? 22.964 -21.972 42.473 1.00 80.56 334 ASP A C 1
ATOM 2715 O O . ASP A 1 334 ? 22.883 -21.603 43.646 1.00 80.56 334 ASP A O 1
ATOM 2719 N N . ILE A 1 335 ? 23.079 -21.100 41.463 1.00 80.75 335 ILE A N 1
ATOM 2720 C CA . ILE A 1 335 ? 23.058 -19.640 41.631 1.00 80.75 335 ILE A CA 1
ATOM 2721 C C . ILE A 1 335 ? 21.716 -19.200 42.234 1.00 80.75 335 ILE A C 1
ATOM 2723 O O . ILE A 1 335 ? 21.686 -18.439 43.202 1.00 80.75 335 ILE A O 1
ATOM 2727 N N . LEU A 1 336 ? 20.598 -19.716 41.714 1.00 81.00 336 LEU A N 1
ATOM 2728 C CA . LEU A 1 336 ? 19.261 -19.419 42.237 1.00 81.00 336 LEU A CA 1
ATOM 2729 C C . LEU A 1 336 ? 19.076 -19.925 43.672 1.00 81.00 336 LEU A C 1
ATOM 2731 O O . LEU A 1 336 ? 18.458 -19.242 44.492 1.00 81.00 336 LEU A O 1
ATOM 2735 N N . GLN A 1 337 ? 19.616 -21.101 43.996 1.00 82.62 337 GLN A N 1
ATOM 2736 C CA . GLN A 1 337 ? 19.564 -21.647 45.349 1.00 82.62 337 GLN A CA 1
ATOM 2737 C C . GLN A 1 337 ? 20.378 -20.798 46.337 1.00 82.62 337 GLN A C 1
ATOM 2739 O O . GLN A 1 337 ? 19.894 -20.519 47.437 1.00 82.62 337 GLN A O 1
ATOM 2744 N N . ALA A 1 338 ? 21.558 -20.319 45.931 1.00 81.25 338 ALA A N 1
ATOM 2745 C CA . ALA A 1 338 ? 22.379 -19.411 46.729 1.00 81.25 338 ALA A CA 1
ATOM 2746 C C . ALA A 1 338 ? 21.660 -18.078 47.009 1.00 81.25 338 ALA A C 1
ATOM 2748 O O . ALA A 1 338 ? 21.619 -17.637 48.158 1.00 81.25 338 ALA A O 1
ATOM 2749 N N . PHE A 1 339 ? 21.008 -17.483 46.001 1.00 80.38 339 PHE A N 1
ATOM 2750 C CA . PHE A 1 339 ? 20.198 -16.273 46.192 1.00 80.38 339 PHE A CA 1
ATOM 2751 C C . PHE A 1 339 ? 19.008 -16.501 47.123 1.00 80.38 339 PHE A C 1
ATOM 2753 O O . PHE A 1 339 ? 18.796 -15.712 48.040 1.00 80.38 339 PHE A O 1
ATOM 2760 N N . ARG A 1 340 ? 18.259 -17.599 46.951 1.00 81.81 340 ARG A N 1
ATOM 2761 C CA . ARG A 1 340 ? 17.131 -17.941 47.837 1.00 81.81 340 ARG A CA 1
ATOM 2762 C C . ARG A 1 340 ? 17.570 -18.074 49.290 1.00 81.81 340 ARG A C 1
ATOM 2764 O O . ARG A 1 340 ? 16.872 -17.599 50.184 1.00 81.81 340 ARG A O 1
ATOM 2771 N N . HIS A 1 341 ? 18.713 -18.712 49.526 1.00 80.19 341 HIS A N 1
ATOM 2772 C CA . HIS A 1 341 ? 19.272 -18.841 50.864 1.00 80.19 341 HIS A CA 1
ATOM 2773 C C . HIS A 1 341 ? 19.682 -17.472 51.429 1.00 80.19 341 HIS A C 1
ATOM 2775 O O . HIS A 1 341 ? 19.336 -17.167 52.569 1.00 80.19 341 HIS A O 1
ATOM 2781 N N . PHE A 1 342 ? 20.381 -16.640 50.650 1.00 78.94 342 PHE A N 1
ATOM 2782 C CA . PHE A 1 342 ? 20.788 -15.294 51.069 1.00 78.94 342 PHE A CA 1
ATOM 2783 C C . PHE A 1 342 ? 19.586 -14.409 51.426 1.00 78.94 342 PHE A C 1
ATOM 2785 O O . PHE A 1 342 ? 19.545 -13.833 52.512 1.00 78.94 342 PHE A O 1
ATOM 2792 N N . SER A 1 343 ? 18.571 -14.350 50.559 1.00 77.44 343 SER A N 1
ATOM 2793 C CA . SER A 1 343 ? 17.364 -13.551 50.793 1.00 77.44 343 SER A CA 1
ATOM 2794 C C . SER A 1 343 ? 16.606 -14.012 52.036 1.00 77.44 343 SER A C 1
ATOM 2796 O O . SER A 1 343 ? 16.168 -13.175 52.817 1.00 77.44 343 SER A O 1
ATOM 2798 N N . ARG A 1 344 ? 16.504 -15.329 52.270 1.00 78.06 344 ARG A N 1
ATOM 2799 C CA . ARG A 1 344 ? 15.918 -15.861 53.509 1.00 78.06 344 ARG A CA 1
ATOM 2800 C C . ARG A 1 344 ? 16.715 -15.425 54.733 1.00 78.06 344 ARG A C 1
ATOM 2802 O O . ARG A 1 344 ? 16.109 -14.903 55.657 1.00 78.06 344 ARG A O 1
ATOM 2809 N N . SER A 1 345 ? 18.044 -15.563 54.713 1.00 74.62 345 SER A N 1
ATOM 2810 C CA . SER A 1 345 ? 18.886 -15.141 55.841 1.00 74.62 345 SER A CA 1
ATOM 2811 C C . SER A 1 345 ? 18.810 -13.640 56.122 1.00 74.62 345 SER A C 1
ATOM 2813 O O . SER A 1 345 ? 18.794 -13.257 57.285 1.00 74.62 345 SER A O 1
ATOM 2815 N N . TYR A 1 346 ? 18.714 -12.815 55.075 1.00 71.94 346 TYR A N 1
ATOM 2816 C CA . TYR A 1 346 ? 18.615 -11.359 55.179 1.00 71.94 346 TYR A CA 1
ATOM 2817 C C . TYR A 1 346 ? 17.266 -10.906 55.754 1.00 71.94 346 TYR A C 1
ATOM 2819 O O . TYR A 1 346 ? 17.213 -9.996 56.571 1.00 71.94 346 TYR A O 1
ATOM 2827 N N . ILE A 1 347 ? 16.172 -11.569 55.365 1.00 73.44 347 ILE A N 1
ATOM 2828 C CA . ILE A 1 347 ? 14.832 -11.279 55.896 1.00 73.44 347 ILE A CA 1
ATOM 2829 C C . ILE A 1 347 ? 14.713 -11.728 57.361 1.00 73.44 347 ILE A C 1
ATOM 2831 O O . ILE A 1 347 ? 14.035 -11.076 58.147 1.00 73.44 347 ILE A O 1
ATOM 2835 N N . THR A 1 348 ? 15.374 -12.826 57.744 1.00 69.38 348 THR A N 1
ATOM 2836 C CA . THR A 1 348 ? 15.352 -13.334 59.127 1.00 69.38 348 THR A CA 1
ATOM 2837 C C . THR A 1 348 ? 16.346 -12.644 60.063 1.00 69.38 348 THR A C 1
ATOM 2839 O O . THR A 1 348 ? 16.244 -12.815 61.274 1.00 69.38 348 THR A O 1
ATOM 2842 N N . SER A 1 349 ? 17.322 -11.894 59.543 1.00 62.50 349 SER A N 1
ATOM 2843 C CA . SER A 1 349 ? 18.251 -11.127 60.373 1.00 62.50 349 SER A CA 1
ATOM 2844 C C . SER A 1 349 ? 17.621 -9.791 60.764 1.00 62.50 349 SER A C 1
ATOM 2846 O O . SER A 1 349 ? 17.567 -8.869 59.954 1.00 62.50 349 SER A O 1
ATOM 2848 N N . THR A 1 350 ? 17.162 -9.665 62.009 1.00 56.06 350 THR A N 1
ATOM 2849 C CA . THR A 1 350 ? 16.893 -8.356 62.620 1.00 56.06 350 THR A CA 1
ATOM 2850 C C . THR A 1 350 ? 18.189 -7.538 62.653 1.00 56.06 350 THR A C 1
ATOM 2852 O O . THR A 1 350 ? 19.218 -8.082 63.067 1.00 56.06 350 THR A O 1
ATOM 2855 N N . PRO A 1 351 ? 18.190 -6.258 62.239 1.00 56.19 351 PRO A N 1
ATOM 2856 C CA . PRO A 1 351 ? 19.383 -5.430 62.346 1.00 56.19 351 PRO A CA 1
ATOM 2857 C C . PRO A 1 351 ? 19.717 -5.205 63.830 1.00 56.19 351 PRO A C 1
ATOM 2859 O O . PRO A 1 351 ? 18.797 -5.036 64.635 1.00 56.19 351 PRO A O 1
ATOM 2862 N N . PRO A 1 352 ? 21.001 -5.187 64.227 1.00 50.50 352 PRO A N 1
ATOM 2863 C CA . PRO A 1 352 ? 21.361 -4.669 65.536 1.00 50.50 352 PRO A CA 1
ATOM 2864 C C . PRO A 1 352 ? 20.978 -3.184 65.592 1.00 50.50 352 PRO A C 1
ATOM 2866 O O . PRO A 1 352 ? 21.188 -2.436 64.635 1.00 50.50 352 PRO A O 1
ATOM 2869 N N . HIS A 1 353 ? 20.368 -2.780 66.702 1.00 45.44 353 HIS A N 1
ATOM 2870 C CA . HIS A 1 353 ? 20.003 -1.399 66.991 1.00 45.44 353 HIS A CA 1
ATOM 2871 C C . HIS A 1 353 ? 21.285 -0.565 67.132 1.00 45.44 353 HIS A C 1
ATOM 2873 O O . HIS A 1 353 ? 21.880 -0.527 68.205 1.00 45.44 353 HIS A O 1
ATOM 2879 N N . ASP A 1 354 ? 21.741 0.067 66.050 1.00 42.72 354 ASP A N 1
ATOM 2880 C CA . ASP A 1 354 ? 22.908 0.952 66.080 1.00 42.72 354 ASP A CA 1
ATOM 2881 C C . ASP A 1 354 ? 22.439 2.411 66.212 1.00 42.72 354 ASP A C 1
ATOM 2883 O O . ASP A 1 354 ? 21.869 3.001 65.289 1.00 42.72 354 ASP A O 1
ATOM 2887 N N . GLU A 1 355 ? 22.635 2.990 67.399 1.00 41.59 355 GLU A N 1
ATOM 2888 C CA . GLU A 1 355 ? 22.303 4.376 67.762 1.00 41.59 355 GLU A CA 1
ATOM 2889 C C . GLU A 1 355 ? 23.255 5.402 67.123 1.00 41.59 355 GLU A C 1
ATOM 2891 O O . GLU A 1 355 ? 23.822 6.267 67.789 1.00 41.59 355 GLU A O 1
ATOM 2896 N N . ARG A 1 356 ? 23.438 5.362 65.803 1.00 40.19 356 ARG A N 1
ATOM 2897 C CA . ARG A 1 356 ? 24.204 6.394 65.089 1.00 40.19 356 ARG A CA 1
ATOM 2898 C C . ARG A 1 356 ? 23.352 7.051 64.020 1.00 40.19 356 ARG A C 1
ATOM 2900 O O . ARG A 1 356 ? 23.459 6.782 62.828 1.00 40.19 356 ARG A O 1
ATOM 2907 N N . ARG A 1 357 ? 22.505 7.979 64.479 1.00 38.00 357 ARG A N 1
ATOM 2908 C CA . ARG A 1 357 ? 21.903 9.018 63.635 1.00 38.00 357 ARG A CA 1
ATOM 2909 C C . ARG A 1 357 ? 23.015 9.910 63.077 1.00 38.00 357 ARG A C 1
ATOM 2911 O O . ARG A 1 357 ? 23.415 10.875 63.723 1.00 38.00 357 ARG A O 1
ATOM 2918 N N . HIS A 1 358 ? 23.474 9.637 61.861 1.00 39.38 358 HIS A N 1
ATOM 2919 C CA . HIS A 1 358 ? 24.116 10.675 61.063 1.00 39.38 358 HIS A CA 1
ATOM 2920 C C . HIS A 1 358 ? 23.030 11.566 60.455 1.00 39.38 358 HIS A C 1
ATOM 2922 O O . HIS A 1 358 ? 22.251 11.151 59.600 1.00 39.38 358 HIS A O 1
ATOM 2928 N N . HIS A 1 359 ? 22.972 12.792 60.978 1.00 44.88 359 HIS A N 1
ATOM 2929 C CA . HIS A 1 359 ? 22.307 13.941 60.379 1.00 44.88 359 HIS A CA 1
ATOM 2930 C C . HIS A 1 359 ? 22.700 14.058 58.903 1.00 44.88 359 HIS A C 1
ATOM 2932 O O . HIS A 1 359 ? 23.856 14.334 58.607 1.00 44.88 359 HIS A O 1
ATOM 2938 N N . ASN A 1 360 ? 21.730 13.926 58.003 1.00 34.69 360 ASN A N 1
ATOM 2939 C CA . ASN A 1 360 ? 21.780 14.582 56.703 1.00 34.69 360 ASN A CA 1
ATOM 2940 C C . ASN A 1 360 ? 20.490 15.384 56.549 1.00 34.69 360 ASN A C 1
ATOM 2942 O O . ASN A 1 360 ? 19.461 14.892 56.091 1.00 34.69 360 ASN A O 1
ATOM 2946 N N . THR A 1 361 ? 20.557 16.630 57.004 1.00 37.44 361 THR A N 1
ATOM 2947 C CA . THR A 1 361 ? 19.644 17.699 56.615 1.00 37.44 361 THR A CA 1
ATOM 2948 C C . THR A 1 361 ? 19.830 17.969 55.127 1.00 37.44 361 THR A C 1
ATOM 2950 O O . THR A 1 361 ? 20.880 18.458 54.716 1.00 37.44 361 THR A O 1
ATOM 2953 N N . TYR A 1 362 ? 18.810 17.671 54.328 1.00 35.69 362 TYR A N 1
ATOM 2954 C CA . TYR A 1 362 ? 18.623 18.331 53.042 1.00 35.69 362 TYR A CA 1
ATOM 2955 C C . TYR A 1 362 ? 17.686 19.509 53.283 1.00 35.69 362 TYR A C 1
ATOM 2957 O O . TYR A 1 362 ? 16.506 19.330 53.582 1.00 35.69 362 TYR A O 1
ATOM 2965 N N . THR A 1 363 ? 18.255 20.707 53.243 1.00 37.38 363 THR A N 1
ATOM 2966 C CA . THR A 1 363 ? 17.524 21.970 53.160 1.00 37.38 363 THR A CA 1
ATOM 2967 C C . THR A 1 363 ? 16.776 22.019 51.825 1.00 37.38 363 THR A C 1
ATOM 2969 O O . THR A 1 363 ? 17.321 21.602 50.802 1.00 37.38 363 THR A O 1
ATOM 2972 N N . VAL A 1 364 ? 15.519 22.465 51.893 1.00 46.16 364 VAL A N 1
ATOM 2973 C CA . VAL A 1 364 ? 14.525 22.555 50.805 1.00 46.16 364 VAL A CA 1
ATOM 2974 C C . VAL A 1 364 ? 14.923 23.568 49.741 1.00 46.16 364 VAL A C 1
ATOM 2976 O O . VAL A 1 364 ? 15.443 24.638 50.133 1.00 46.16 364 VAL A O 1
#

Radius of gyration: 34.32 Å; chains: 1; bounding box: 68×69×110 Å